Protein AF-0000000071795610 (afdb_homodimer)

Foldseek 3Di:
DDPVPDDQEDEDQADKWKKWWKWKAQQPVRDIDIHIWTYRVDPAHVVRVVVSDVVVDDRIDIDTQWIAMWHHDDLEIEGEETHPVNGHDPVVVVQVSVCVVSVPGHYYYDDPHD/DDPVPDQQEDEDQADKWKKFWKWKAQQPVRDIDIHIWTYRVDPAHVVRVVVSDVVVDDRIDIDTQWIAMWHHDDLEIETEETHPVNGHDPVVVVQVSVCVVRVPGHYYYDHPYD

Secondary structure (DSSP, 8-state):
--GGGS-SEEE-SSEEEEEEEEEEEETTT--EEEEEEE-TT-SSHHHHHHHHHHHH-TTEEEEEEEEEEEEEETTEEEEE--BTTTBB--HHHHHHHHHHH-TTSEEEE--S--/--GGGS-SEEE-SSEEEEEEEEEEEETTT--EEEEEEE-TT-SSHHHHHHHHHHHH-TTEEEEEEEEEEEEEETTEEEEE--BTTTBB--HHHHHHHHHHH-TTSEEEE--S--

Organism: Haemonchus contortus (NCBI:txid6289)

Structure (mmCIF, N/CA/C/O backbone):
data_AF-0000000071795610-model_v1
#
loop_
_entity.id
_entity.type
_entity.pdbx_description
1 polymer 'Sex-regulated protein janus-B'
#
loop_
_atom_site.group_PDB
_atom_site.id
_atom_site.type_symbol
_atom_site.label_atom_id
_atom_site.label_alt_id
_atom_site.label_comp_id
_atom_site.label_asym_id
_atom_site.label_entity_id
_atom_site.label_seq_id
_atom_site.pdbx_PDB_ins_code
_atom_site.Cartn_x
_atom_site.Cartn_y
_atom_site.Cartn_z
_atom_site.occupancy
_atom_site.B_iso_or_equiv
_atom_site.auth_seq_id
_atom_site.auth_comp_id
_atom_site.auth_asym_id
_atom_site.auth_atom_id
_atom_site.pdbx_PDB_model_num
ATOM 1 N N . MET A 1 1 ? -17.469 7.988 1.357 1 70.19 1 MET A N 1
ATOM 2 C CA . MET A 1 1 ? -16.969 8.219 2.711 1 70.19 1 MET A CA 1
ATOM 3 C C . MET A 1 1 ? -16.5 9.656 2.879 1 70.19 1 MET A C 1
ATOM 5 O O . MET A 1 1 ? -15.977 10.258 1.94 1 70.19 1 MET A O 1
ATOM 9 N N . PRO A 1 2 ? -16.859 10.305 4.148 1 85.56 2 PRO A N 1
ATOM 10 C CA . PRO A 1 2 ? -16.406 11.688 4.312 1 85.56 2 PRO A CA 1
ATOM 11 C C . PRO A 1 2 ? -14.875 11.789 4.375 1 85.56 2 PRO A C 1
ATOM 13 O O . PRO A 1 2 ? -14.195 10.797 4.621 1 85.56 2 PRO A O 1
ATOM 16 N N . LEU A 1 3 ? -14.367 12.898 3.984 1 93.44 3 LEU A N 1
ATOM 17 C CA . LEU A 1 3 ? -12.938 13.195 3.955 1 93.44 3 LEU A CA 1
ATOM 18 C C . LEU A 1 3 ? -12.289 12.852 5.289 1 93.44 3 LEU A C 1
ATOM 20 O O . LEU A 1 3 ? -11.117 12.469 5.332 1 93.44 3 LEU A O 1
ATOM 24 N N . ALA A 1 4 ? -13.062 13.008 6.316 1 90.38 4 ALA A N 1
ATOM 25 C CA . ALA A 1 4 ? -12.578 12.727 7.664 1 90.38 4 ALA A CA 1
ATOM 26 C C . ALA A 1 4 ? -12.203 11.258 7.82 1 90.38 4 ALA A C 1
ATOM 28 O O . ALA A 1 4 ? -11.414 10.898 8.695 1 90.38 4 ALA A O 1
ATOM 29 N N . ASP A 1 5 ? -12.727 10.367 6.926 1 92.19 5 ASP A N 1
ATOM 30 C CA . ASP A 1 5 ? -12.461 8.93 7.02 1 92.19 5 ASP A CA 1
ATOM 31 C C . ASP A 1 5 ? -11.109 8.586 6.398 1 92.19 5 ASP A C 1
ATOM 33 O O . ASP A 1 5 ? -10.586 7.492 6.621 1 92.19 5 ASP A O 1
ATOM 37 N N . VAL A 1 6 ? -10.539 9.484 5.582 1 97.06 6 VAL A N 1
ATOM 38 C CA . VAL A 1 6 ? -9.195 9.281 5.047 1 97.06 6 VAL A CA 1
ATOM 39 C C . VAL A 1 6 ? -8.156 9.641 6.109 1 97.06 6 VAL A C 1
ATOM 41 O O . VAL A 1 6 ? -8.094 10.781 6.566 1 97.06 6 VAL A O 1
ATOM 44 N N . LYS A 1 7 ? -7.352 8.695 6.527 1 97.81 7 LYS A N 1
ATOM 45 C CA . LYS A 1 7 ? -6.336 8.93 7.551 1 97.81 7 LYS A CA 1
ATOM 46 C C . LYS A 1 7 ? -5.367 10.031 7.121 1 97.81 7 LYS A C 1
ATOM 48 O O . LYS A 1 7 ? -4.957 10.078 5.961 1 97.81 7 LYS A O 1
ATOM 53 N N . ASP A 1 8 ? -5 10.828 8.078 1 98.75 8 ASP A N 1
ATOM 54 C CA . ASP A 1 8 ? -4.027 11.875 7.789 1 98.75 8 ASP A CA 1
ATOM 55 C C . ASP A 1 8 ? -2.641 11.289 7.543 1 98.75 8 ASP A C 1
ATOM 57 O O . ASP A 1 8 ? -1.886 11.789 6.707 1 98.75 8 ASP A O 1
ATOM 61 N N . VAL A 1 9 ? -2.299 10.266 8.305 1 98.81 9 VAL A N 1
ATOM 62 C CA . VAL A 1 9 ? -0.971 9.664 8.234 1 98.81 9 VAL A CA 1
ATOM 63 C C . VAL A 1 9 ? -1.096 8.164 8.016 1 98.81 9 VAL A C 1
ATOM 65 O O . VAL A 1 9 ? -1.908 7.496 8.664 1 98.81 9 VAL A O 1
ATOM 68 N N . ASP A 1 10 ? -0.376 7.645 7.09 1 98.5 10 ASP A N 1
ATOM 69 C CA . ASP A 1 10 ? -0.113 6.223 6.898 1 98.5 10 ASP A CA 1
ATOM 70 C C . ASP A 1 10 ? 1.315 5.988 6.414 1 98.5 10 ASP A C 1
ATOM 72 O O . ASP A 1 10 ? 1.615 6.18 5.23 1 98.5 10 ASP A O 1
ATOM 76 N N . ILE A 1 11 ? 2.205 5.613 7.332 1 98.62 11 ILE A N 1
ATOM 77 C CA . ILE A 1 11 ? 3.615 5.371 7.051 1 98.62 11 ILE A CA 1
ATOM 78 C C . ILE A 1 11 ? 4.07 4.094 7.75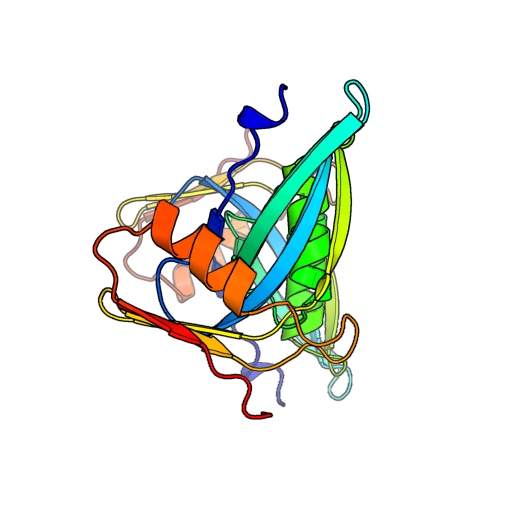 1 98.62 11 ILE A C 1
ATOM 80 O O . ILE A 1 11 ? 3.426 3.635 8.695 1 98.62 11 ILE A O 1
ATOM 84 N N . ASP A 1 12 ? 5.109 3.459 7.238 1 97 12 ASP A N 1
ATOM 85 C CA . ASP A 1 12 ? 5.66 2.277 7.895 1 97 12 ASP A CA 1
ATOM 86 C C . ASP A 1 12 ? 6.164 2.613 9.297 1 97 12 ASP A C 1
ATOM 88 O O . ASP A 1 12 ? 6.719 3.691 9.516 1 97 12 ASP A O 1
ATOM 92 N N . PRO A 1 13 ? 6.023 1.613 10.203 1 95.94 13 PRO A N 1
ATOM 93 C CA . PRO A 1 13 ? 6.273 1.908 11.617 1 95.94 13 PRO A CA 1
ATOM 94 C C . PRO A 1 13 ? 7.758 2.031 11.938 1 95.94 13 PRO A C 1
ATOM 96 O O . PRO A 1 13 ? 8.125 2.477 13.031 1 95.94 13 PRO A O 1
ATOM 99 N N . SER A 1 14 ? 8.703 1.69 11.039 1 97 14 SER A N 1
ATOM 100 C CA . SER A 1 14 ? 10.148 1.808 11.25 1 97 14 SER A CA 1
ATOM 101 C C . SER A 1 14 ? 10.898 1.772 9.922 1 97 14 SER A C 1
ATOM 103 O O . SER A 1 14 ? 10.328 1.415 8.891 1 97 14 SER A O 1
ATOM 105 N N . GLY A 1 15 ? 12.242 2.207 10.031 1 97.44 15 GLY A N 1
ATOM 106 C CA . GLY A 1 15 ? 13.094 2.17 8.859 1 97.44 15 GLY A CA 1
ATOM 107 C C . GLY A 1 15 ? 13.203 3.508 8.148 1 97.44 15 GLY A C 1
ATOM 108 O O . GLY A 1 15 ? 12.617 4.5 8.602 1 97.44 15 GLY A O 1
ATOM 109 N N . THR A 1 16 ? 14.102 3.598 7.141 1 98.19 16 THR A N 1
ATOM 110 C CA . THR A 1 16 ? 14.25 4.75 6.262 1 98.19 16 THR A CA 1
ATOM 111 C C . THR A 1 16 ? 13.602 4.488 4.906 1 98.19 16 THR A C 1
ATOM 113 O O . THR A 1 16 ? 13.914 3.494 4.246 1 98.19 16 THR A O 1
ATOM 116 N N . PHE A 1 17 ? 12.648 5.312 4.543 1 98.38 17 PHE A N 1
ATOM 117 C CA . PHE A 1 17 ? 11.891 5.074 3.322 1 98.38 17 PHE A CA 1
ATOM 118 C C . PHE A 1 17 ? 11.453 6.391 2.693 1 98.38 17 PHE A C 1
ATOM 120 O O . PHE A 1 17 ? 11.539 7.445 3.322 1 98.38 17 PHE A O 1
ATOM 127 N N . LYS A 1 18 ? 11.039 6.332 1.371 1 98.5 18 LYS A N 1
ATOM 128 C CA . LYS A 1 18 ? 10.484 7.492 0.675 1 98.5 18 LYS A CA 1
ATOM 129 C C . LYS A 1 18 ? 9.078 7.812 1.176 1 98.5 18 LYS A C 1
ATOM 131 O O . LYS A 1 18 ? 8.32 6.91 1.54 1 98.5 18 LYS A O 1
ATOM 136 N N . TYR A 1 19 ? 8.805 9.047 1.284 1 98.88 19 TYR A N 1
ATOM 137 C CA . TYR A 1 19 ? 7.457 9.516 1.593 1 98.88 19 TYR A CA 1
ATOM 138 C C . TYR A 1 19 ? 7.012 10.594 0.615 1 98.88 19 TYR A C 1
ATOM 140 O O . TYR A 1 19 ? 7.844 11.211 -0.059 1 98.88 19 TYR A O 1
ATOM 148 N N . ILE A 1 20 ? 5.645 10.836 0.551 1 98.94 20 ILE A N 1
ATOM 149 C CA . ILE A 1 20 ? 5.102 11.969 -0.191 1 98.94 20 ILE A CA 1
ATOM 150 C C . ILE A 1 20 ? 4.066 12.695 0.663 1 98.94 20 ILE A C 1
ATOM 152 O O . ILE A 1 20 ? 3.438 12.094 1.536 1 98.94 20 ILE A O 1
ATOM 156 N N . LEU A 1 21 ? 4.004 14 0.471 1 98.94 21 LEU A N 1
ATOM 157 C CA . LEU A 1 21 ? 2.9 14.836 0.916 1 98.94 21 LEU A CA 1
ATOM 158 C C . LEU A 1 21 ? 1.854 14.992 -0.183 1 98.94 21 LEU A C 1
ATOM 160 O O . LEU A 1 21 ? 2.191 15.297 -1.329 1 98.94 21 LEU A O 1
ATOM 164 N N . ILE A 1 22 ? 0.566 14.742 0.194 1 98.94 22 ILE A N 1
ATOM 165 C CA . ILE A 1 22 ? -0.499 14.703 -0.802 1 98.94 22 ILE A CA 1
ATOM 166 C C . ILE A 1 22 ? -1.634 15.633 -0.383 1 98.94 22 ILE A C 1
ATOM 168 O O . ILE A 1 22 ? -2.053 15.625 0.777 1 98.94 22 ILE A O 1
ATOM 172 N N . GLU A 1 23 ? -2.014 16.484 -1.257 1 98.88 23 GLU A N 1
ATOM 173 C CA . GLU A 1 23 ? -3.295 17.172 -1.093 1 98.88 23 GLU A CA 1
ATOM 174 C C . GLU A 1 23 ? -4.453 16.281 -1.547 1 98.88 23 GLU A C 1
ATOM 176 O O . GLU A 1 23 ? -4.535 15.914 -2.719 1 98.88 23 GLU A O 1
ATOM 181 N N . CYS A 1 24 ? -5.316 15.883 -0.617 1 98.75 24 CYS A N 1
ATOM 182 C CA . CYS A 1 24 ? -6.484 15.047 -0.849 1 98.75 24 CYS A CA 1
ATOM 183 C C . CYS A 1 24 ? -7.766 15.875 -0.84 1 98.75 24 CYS A C 1
ATOM 185 O O . CYS A 1 24 ? -8.07 16.531 0.152 1 98.75 24 CYS A O 1
ATOM 187 N N . THR A 1 25 ? -8.508 15.82 -1.949 1 98.5 25 THR A N 1
ATOM 188 C CA . THR A 1 25 ? -9.727 16.609 -2.102 1 98.5 25 THR A CA 1
ATOM 189 C C . THR A 1 25 ? -10.938 15.695 -2.264 1 98.5 25 THR A C 1
ATOM 191 O O . THR A 1 25 ? -10.953 14.82 -3.131 1 98.5 25 THR A O 1
ATOM 194 N N . ASP A 1 26 ? -11.953 15.891 -1.357 1 97.75 26 ASP A N 1
ATOM 195 C CA . ASP A 1 26 ? -13.242 15.234 -1.558 1 97.75 26 ASP A CA 1
ATOM 196 C C . ASP A 1 26 ? -13.969 15.812 -2.771 1 97.75 26 ASP A C 1
ATOM 198 O O . ASP A 1 26 ? -14.281 17 -2.803 1 97.75 26 ASP A O 1
ATOM 202 N N . LYS A 1 27 ? -14.242 14.922 -3.746 1 96.5 27 LYS A N 1
ATOM 203 C CA . LYS A 1 27 ? -14.789 15.406 -5.008 1 96.5 27 LYS A CA 1
ATOM 204 C C . LYS A 1 27 ? -16.203 15.953 -4.82 1 96.5 27 LYS A C 1
ATOM 206 O O . LYS A 1 27 ? -16.625 16.844 -5.559 1 96.5 27 LYS A O 1
ATOM 211 N N . SER A 1 28 ? -16.891 15.438 -3.854 1 95.56 28 SER A N 1
ATOM 212 C CA . SER A 1 28 ? -18.281 15.852 -3.621 1 95.56 28 SER A CA 1
ATOM 213 C C . SER A 1 28 ? -18.328 17.156 -2.848 1 95.56 28 SER A C 1
ATOM 215 O O . SER A 1 28 ? -18.922 18.141 -3.318 1 95.56 28 SER A O 1
ATOM 217 N N . SER A 1 29 ? -17.734 17.344 -1.806 1 96.5 29 SER A N 1
ATOM 218 C CA . SER A 1 29 ? -17.812 18.516 -0.931 1 96.5 29 SER A CA 1
ATOM 219 C C . SER A 1 29 ? -16.75 19.547 -1.284 1 96.5 29 SER A C 1
ATOM 221 O O . SER A 1 29 ? -16.844 20.703 -0.86 1 96.5 29 SER A O 1
ATOM 223 N N . LYS A 1 30 ? -15.766 19.172 -1.957 1 96.88 30 LYS A N 1
ATOM 224 C CA . LYS A 1 30 ? -14.648 20.016 -2.361 1 96.88 30 LYS A CA 1
ATOM 225 C C . LYS A 1 30 ? -13.75 20.344 -1.172 1 96.88 30 LYS A C 1
ATOM 227 O O . LYS A 1 30 ? -12.773 21.078 -1.311 1 96.88 30 LYS A O 1
ATOM 232 N N . GLU A 1 31 ? -14.055 19.766 -0.049 1 97.31 31 GLU A N 1
ATOM 233 C CA . GLU A 1 31 ? -13.148 19.891 1.085 1 97.31 31 GLU A CA 1
ATOM 234 C C . GLU A 1 31 ? -11.812 19.203 0.81 1 97.31 31 GLU A C 1
ATOM 236 O O . GLU A 1 31 ? -11.773 18.188 0.114 1 97.31 31 GLU A O 1
ATOM 241 N N . LYS A 1 32 ? -10.75 19.844 1.345 1 98 32 LYS A N 1
ATOM 242 C CA . LYS A 1 32 ? -9.43 19.281 1.104 1 98 32 LYS A CA 1
ATOM 243 C C . LYS A 1 32 ? -8.625 19.188 2.396 1 98 32 LYS A C 1
ATOM 245 O O . LYS A 1 32 ? -8.875 19.938 3.342 1 98 32 LYS A O 1
ATOM 250 N N . LYS A 1 33 ? -7.707 18.266 2.453 1 98.44 33 LYS A N 1
ATOM 251 C CA . LYS A 1 33 ? -6.691 18.172 3.5 1 98.44 33 LYS A CA 1
ATOM 252 C C . LYS A 1 33 ? -5.414 17.516 2.973 1 98.44 33 LYS A C 1
ATOM 254 O O . LYS A 1 33 ? -5.414 16.922 1.892 1 98.44 33 LYS A O 1
ATOM 259 N N . HIS A 1 34 ? -4.301 17.812 3.727 1 98.81 34 HIS A N 1
ATOM 260 C CA . HIS A 1 34 ? -3.045 17.141 3.398 1 98.81 34 HIS A CA 1
ATOM 261 C C . HIS A 1 34 ? -2.896 15.836 4.172 1 98.81 34 HIS A C 1
ATOM 263 O O . HIS A 1 34 ? -3.242 15.766 5.352 1 98.81 34 HIS A O 1
ATOM 269 N N . ILE A 1 35 ? -2.381 14.828 3.436 1 98.88 35 ILE A N 1
ATOM 270 C CA . ILE A 1 35 ? -2.111 13.539 4.059 1 98.88 35 ILE A CA 1
ATOM 271 C C . ILE A 1 35 ? -0.676 13.109 3.762 1 98.88 35 ILE A C 1
ATOM 273 O O . ILE A 1 35 ? -0.082 13.547 2.773 1 98.88 35 ILE A O 1
ATOM 277 N N . VAL A 1 36 ? -0.076 12.297 4.66 1 98.94 36 VAL A N 1
ATOM 278 C CA . VAL A 1 36 ? 1.302 11.828 4.562 1 98.94 36 VAL A CA 1
ATOM 279 C C . VAL A 1 36 ? 1.317 10.312 4.34 1 98.94 36 VAL A C 1
ATOM 281 O O . VAL A 1 36 ? 0.68 9.562 5.082 1 98.94 36 VAL A O 1
ATOM 284 N N . ARG A 1 37 ? 1.979 9.883 3.236 1 98.94 37 ARG A N 1
ATOM 285 C CA . ARG A 1 37 ? 2.137 8.469 2.896 1 98.94 37 ARG A CA 1
ATOM 286 C C . ARG A 1 37 ? 3.605 8.125 2.67 1 98.94 37 ARG A C 1
ATOM 288 O O . ARG A 1 37 ? 4.34 8.891 2.045 1 98.94 37 ARG A O 1
ATOM 295 N N . GLY A 1 38 ? 4.098 7.035 3.178 1 98.75 38 GLY A N 1
ATOM 296 C CA . GLY A 1 38 ? 5.465 6.57 3.021 1 98.75 38 GLY A CA 1
ATOM 297 C C . GLY A 1 38 ? 5.645 5.105 3.367 1 98.75 38 GLY A C 1
ATOM 298 O O . GLY A 1 38 ? 5.336 4.684 4.484 1 98.75 38 GLY A O 1
ATOM 299 N N . TYR A 1 39 ? 6.176 4.406 2.488 1 97.62 39 TYR A N 1
ATOM 300 C CA . TYR A 1 39 ? 6.258 2.955 2.602 1 97.62 39 TYR A CA 1
ATOM 301 C C . TYR A 1 39 ? 7.629 2.449 2.176 1 97.62 39 TYR A C 1
ATOM 303 O O . TYR A 1 39 ? 8.117 2.787 1.094 1 97.62 39 TYR A O 1
ATOM 311 N N . TYR A 1 40 ? 8.172 1.479 2.953 1 96.19 40 TYR A N 1
ATOM 312 C CA . TYR A 1 40 ? 9.508 0.922 2.742 1 96.19 40 TYR A CA 1
ATOM 313 C C . TYR A 1 40 ? 9.578 0.18 1.414 1 96.19 40 TYR A C 1
ATOM 315 O O . TYR A 1 40 ? 10.594 0.247 0.714 1 96.19 40 TYR A O 1
ATOM 323 N N . LYS A 1 41 ? 8.492 -0.365 1.008 1 95.31 41 LYS A N 1
ATOM 324 C CA . LYS A 1 41 ? 8.5 -1.234 -0.164 1 95.31 41 LYS A CA 1
ATOM 325 C C . LYS A 1 41 ? 8.461 -0.42 -1.454 1 95.31 41 LYS A C 1
ATOM 327 O O . LYS A 1 41 ? 8.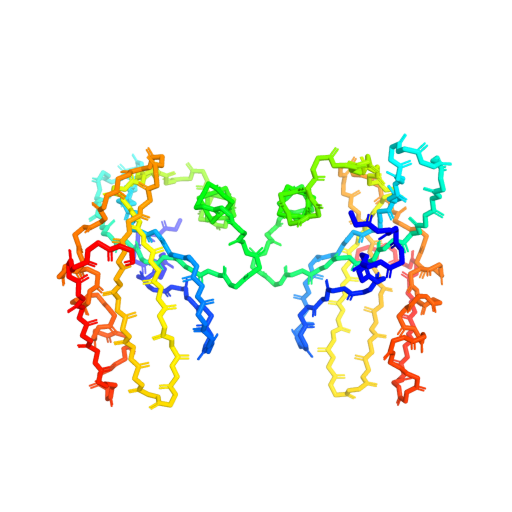695 -0.954 -2.539 1 95.31 41 LYS A O 1
ATOM 332 N N . CYS A 1 42 ? 8.211 0.755 -1.388 1 97.12 42 CYS A N 1
ATOM 333 C CA . CYS A 1 42 ? 8.117 1.614 -2.562 1 97.12 42 CYS A CA 1
ATOM 334 C C . CYS A 1 42 ? 9.438 2.326 -2.824 1 97.12 42 CYS A C 1
ATOM 336 O O . CYS A 1 42 ? 9.805 3.256 -2.102 1 97.12 42 CYS A O 1
ATOM 338 N N . ASN A 1 43 ? 10.133 1.984 -3.949 1 94.81 43 ASN A N 1
ATOM 339 C CA . ASN A 1 43 ? 11.453 2.512 -4.27 1 94.81 43 ASN A CA 1
ATOM 340 C C . ASN A 1 43 ? 11.367 3.873 -4.953 1 94.81 43 ASN A C 1
ATOM 342 O O . ASN A 1 43 ? 12.367 4.578 -5.074 1 94.81 43 ASN A O 1
ATOM 346 N N . PHE A 1 44 ? 10.172 4.18 -5.469 1 96.88 44 PHE A N 1
ATOM 347 C CA . PHE A 1 44 ? 9.945 5.488 -6.062 1 96.88 44 PHE A CA 1
ATOM 348 C C . PHE A 1 44 ? 8.75 6.18 -5.41 1 96.88 44 PHE A C 1
ATOM 350 O O . PHE A 1 44 ? 7.801 5.52 -4.988 1 96.88 44 PHE A O 1
ATOM 357 N N . HIS A 1 45 ? 8.852 7.445 -5.418 1 98.38 45 HIS A N 1
ATOM 358 C CA . HIS A 1 45 ? 7.746 8.234 -4.883 1 98.38 45 HIS A CA 1
ATOM 359 C C . HIS A 1 45 ? 6.461 7.988 -5.668 1 98.38 45 HIS A C 1
ATOM 361 O O . HIS A 1 45 ? 5.367 8.008 -5.098 1 98.38 45 HIS A O 1
ATOM 367 N N . SER A 1 46 ? 6.582 7.734 -6.934 1 97.75 46 SER A N 1
ATOM 368 C CA . SER A 1 46 ? 5.41 7.496 -7.77 1 97.75 46 SER A CA 1
ATOM 369 C C . SER A 1 46 ? 4.707 6.203 -7.371 1 97.75 46 SER A C 1
ATOM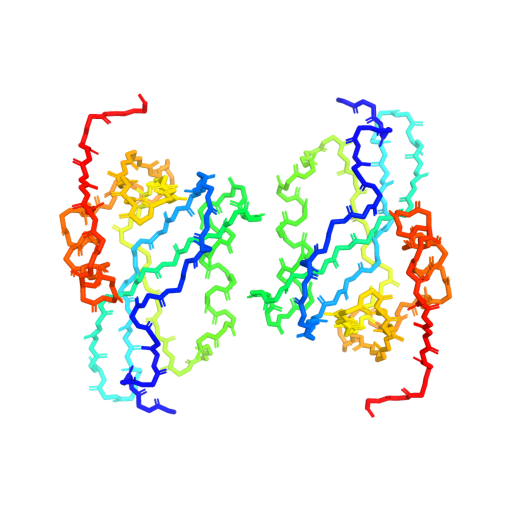 371 O O . SER A 1 46 ? 3.492 6.074 -7.543 1 97.75 46 SER A O 1
ATOM 373 N N . ASP A 1 47 ? 5.418 5.219 -6.887 1 97.75 47 ASP A N 1
ATOM 374 C CA . ASP A 1 47 ? 4.789 4 -6.391 1 97.75 47 ASP A CA 1
ATOM 375 C C . ASP A 1 47 ? 3.883 4.297 -5.199 1 97.75 47 ASP A C 1
ATOM 377 O O . ASP A 1 47 ? 2.779 3.754 -5.098 1 97.75 47 ASP A O 1
ATOM 381 N N . ILE A 1 48 ? 4.32 5.059 -4.273 1 98.62 48 ILE A N 1
ATOM 382 C CA . ILE A 1 48 ? 3.529 5.453 -3.111 1 98.62 48 ILE A CA 1
ATOM 383 C C . ILE A 1 48 ? 2.236 6.121 -3.57 1 98.62 48 ILE A C 1
ATOM 385 O O . ILE A 1 48 ? 1.16 5.836 -3.039 1 98.62 48 ILE A O 1
ATOM 389 N N . PHE A 1 49 ? 2.365 7.078 -4.586 1 98.69 49 PHE A N 1
ATOM 390 C CA . PHE A 1 49 ? 1.199 7.777 -5.113 1 98.69 49 PHE A CA 1
ATOM 391 C C . PHE A 1 49 ? 0.176 6.789 -5.66 1 98.69 49 PHE A C 1
ATOM 393 O O . PHE A 1 49 ? -1.009 6.867 -5.324 1 98.69 49 PHE A O 1
ATOM 400 N N . ASP A 1 50 ? 0.667 5.828 -6.461 1 97.69 50 ASP A N 1
ATOM 401 C CA . ASP A 1 50 ? -0.223 4.852 -7.082 1 97.69 50 ASP A CA 1
ATOM 402 C C . ASP A 1 50 ? -0.918 3.99 -6.031 1 97.69 50 ASP A C 1
ATOM 404 O O . ASP A 1 50 ? -2.127 3.758 -6.113 1 97.69 50 ASP A O 1
ATOM 408 N N . VAL A 1 51 ? -0.227 3.527 -5.078 1 98.12 51 VAL A N 1
ATOM 409 C CA . VAL A 1 51 ? -0.773 2.719 -3.994 1 98.12 51 VAL A CA 1
ATOM 410 C C . VAL A 1 51 ? -1.805 3.531 -3.215 1 98.12 51 VAL A C 1
ATOM 412 O O . VAL A 1 51 ? -2.881 3.027 -2.885 1 98.12 51 VAL A O 1
ATOM 415 N N . THR A 1 52 ? -1.52 4.77 -2.91 1 98.44 52 THR A N 1
ATOM 416 C CA . THR A 1 52 ? -2.426 5.641 -2.17 1 98.44 52 THR A CA 1
ATOM 417 C C . THR A 1 52 ? -3.713 5.875 -2.955 1 98.44 52 THR A C 1
ATOM 419 O O . THR A 1 52 ? -4.809 5.828 -2.393 1 98.44 52 THR A O 1
ATOM 422 N N . GLU A 1 53 ? -3.529 6.23 -4.238 1 97.56 53 GLU A N 1
ATOM 423 C CA . GLU A 1 53 ? -4.695 6.469 -5.086 1 97.56 53 GLU A CA 1
ATOM 424 C C . GLU A 1 53 ? -5.633 5.266 -5.09 1 97.56 53 GLU A C 1
ATOM 426 O O . GLU A 1 53 ? -6.852 5.418 -4.977 1 97.56 53 GLU A O 1
ATOM 431 N N . SER A 1 54 ? -5.074 4.09 -5.223 1 96.19 54 SER A N 1
ATOM 432 C CA . SER A 1 54 ? -5.863 2.865 -5.207 1 96.19 54 SER A CA 1
ATOM 433 C C . SER A 1 54 ? -6.551 2.662 -3.861 1 96.19 54 SER A C 1
ATOM 435 O O . SER A 1 54 ? -7.68 2.172 -3.801 1 96.19 54 SER A O 1
ATOM 437 N N . ALA A 1 55 ? -5.961 3.018 -2.75 1 95.56 55 ALA A N 1
ATOM 438 C CA . ALA A 1 55 ? -6.461 2.795 -1.395 1 95.56 55 ALA A CA 1
ATOM 439 C C . ALA A 1 55 ? -7.598 3.76 -1.062 1 95.56 55 ALA A C 1
ATOM 441 O O . ALA A 1 55 ? -8.594 3.367 -0.448 1 95.56 55 ALA A O 1
ATOM 442 N N . VAL A 1 56 ? -7.453 5.035 -1.425 1 95.88 56 VAL A N 1
ATOM 443 C CA . VAL A 1 56 ? -8.406 6.062 -1.033 1 95.88 56 VAL A CA 1
ATOM 444 C C . VAL A 1 56 ? -9.656 5.977 -1.914 1 95.88 56 VAL A C 1
ATOM 446 O O . VAL A 1 56 ? -10.758 6.316 -1.478 1 95.88 56 VAL A O 1
ATOM 449 N N . GLY A 1 57 ? -9.469 5.547 -3.143 1 94.06 57 GLY A N 1
ATOM 450 C CA . GLY A 1 57 ? -10.602 5.348 -4.027 1 94.06 57 GLY A CA 1
ATOM 451 C C . GLY A 1 57 ? -10.922 6.566 -4.875 1 94.06 57 GLY A C 1
ATOM 452 O O . GLY A 1 57 ? -10.297 7.617 -4.719 1 94.06 57 GLY A O 1
ATOM 453 N N . PRO A 1 58 ? -11.922 6.406 -5.699 1 94.88 58 PRO A N 1
ATOM 454 C CA . PRO A 1 58 ? -12.164 7.371 -6.773 1 94.88 58 PRO A CA 1
ATOM 455 C C . PRO A 1 58 ? -12.922 8.609 -6.301 1 94.88 58 PRO A C 1
ATOM 457 O O . PRO A 1 58 ? -13.023 9.594 -7.039 1 94.88 58 PRO A O 1
ATOM 460 N N . SER A 1 59 ? -13.477 8.578 -5.133 1 96.94 59 SER A N 1
ATOM 461 C CA . SER A 1 59 ? -14.258 9.703 -4.637 1 96.94 59 SER A CA 1
ATOM 462 C C . SER A 1 59 ? -13.367 10.883 -4.277 1 96.94 59 SER A C 1
ATOM 464 O O . SER A 1 59 ? -13.852 11.992 -4.027 1 96.94 59 SER A O 1
ATOM 466 N N . TYR A 1 60 ? -12.047 10.641 -4.34 1 98 60 TYR A N 1
ATOM 467 C CA . TYR A 1 60 ? -11.094 11.664 -3.934 1 98 60 TYR A CA 1
ATOM 468 C C . TYR A 1 60 ? -10.109 11.969 -5.055 1 98 60 TYR A C 1
ATOM 470 O O . TYR A 1 60 ? -9.711 11.07 -5.797 1 98 60 TYR A O 1
ATOM 478 N N . LYS A 1 61 ? -9.867 13.234 -5.184 1 98 61 LYS A N 1
ATOM 479 C CA . LYS A 1 61 ? -8.797 13.688 -6.066 1 98 61 LYS A CA 1
ATOM 480 C C . LYS A 1 61 ? -7.5 13.898 -5.285 1 98 61 LYS A C 1
ATOM 482 O O . LYS A 1 61 ? -7.488 14.609 -4.277 1 98 61 LYS A O 1
ATOM 487 N N . LEU A 1 62 ? -6.426 13.266 -5.727 1 98.69 62 LEU A N 1
ATOM 488 C CA . LEU A 1 62 ? -5.133 13.367 -5.062 1 98.69 62 LEU A CA 1
ATOM 489 C C . LEU A 1 62 ? -4.148 14.172 -5.906 1 98.69 62 LEU A C 1
ATOM 491 O O . LEU A 1 62 ? -4.082 14 -7.125 1 98.69 62 LEU A O 1
ATOM 495 N N . ASN A 1 63 ? -3.461 15.102 -5.273 1 98.81 63 ASN A N 1
ATOM 496 C CA . ASN A 1 63 ? -2.359 15.859 -5.848 1 98.81 63 ASN A CA 1
ATOM 497 C C . ASN A 1 63 ? -1.104 15.773 -4.988 1 98.81 63 ASN A C 1
ATOM 499 O O . ASN A 1 63 ? -1.097 16.219 -3.842 1 98.81 63 ASN A O 1
ATOM 503 N N . CYS A 1 64 ? -0.052 15.078 -5.531 1 98.88 64 CYS A N 1
ATOM 504 C CA . CYS A 1 64 ? 1.206 15.016 -4.797 1 98.88 64 CYS A CA 1
ATOM 505 C C . CYS A 1 64 ? 1.913 16.359 -4.812 1 98.88 64 CYS A C 1
ATOM 507 O O . CYS A 1 64 ? 2.26 16.875 -5.879 1 98.88 64 CYS A O 1
ATOM 509 N N . VAL A 1 65 ? 2.184 16.938 -3.639 1 98.88 65 VAL A N 1
ATOM 510 C CA . VAL A 1 65 ? 2.742 18.281 -3.559 1 98.88 65 VAL A CA 1
ATOM 511 C C . VAL A 1 65 ? 4.207 18.203 -3.129 1 98.88 65 VAL A C 1
ATOM 513 O O . VAL A 1 65 ? 4.777 19.203 -2.68 1 98.88 65 VAL A O 1
ATOM 516 N N . GLY A 1 66 ? 4.887 17.078 -3.264 1 98.69 66 GLY A N 1
ATOM 517 C CA . GLY A 1 66 ? 6.301 16.891 -2.975 1 98.69 66 GLY A CA 1
ATOM 518 C C . GLY A 1 66 ? 6.586 15.641 -2.172 1 98.69 66 GLY A C 1
ATOM 519 O O . GLY A 1 66 ? 5.664 14.969 -1.706 1 98.69 66 GLY A O 1
ATOM 520 N N . GLY A 1 67 ? 7.871 15.414 -2.062 1 98.5 67 GLY A N 1
ATOM 521 C CA . GLY A 1 67 ? 8.281 14.242 -1.312 1 98.5 67 GLY A CA 1
ATOM 522 C C . GLY A 1 67 ? 9.688 14.344 -0.753 1 98.5 67 GLY A C 1
ATOM 523 O O . GLY A 1 67 ? 10.305 15.406 -0.823 1 98.5 67 GLY A O 1
ATOM 524 N N . GLY A 1 68 ? 10.125 13.391 -0.15 1 98.38 68 GLY A N 1
ATOM 525 C CA . GLY A 1 68 ? 11.422 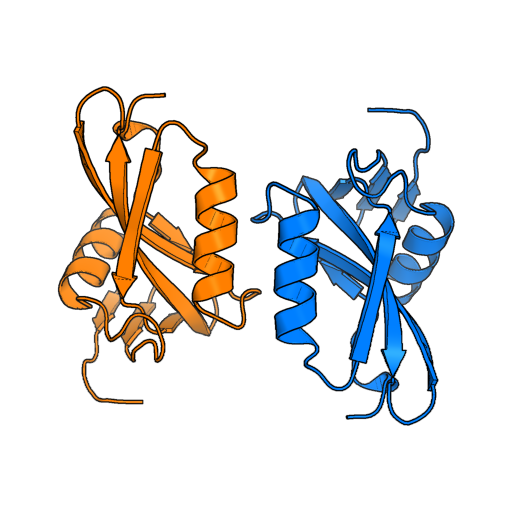13.188 0.476 1 98.38 68 GLY A CA 1
ATOM 526 C C . GLY A 1 68 ? 11.578 11.812 1.094 1 98.38 68 GLY A C 1
ATOM 527 O O . GLY A 1 68 ? 11.164 10.812 0.503 1 98.38 68 GLY A O 1
ATOM 528 N N . ARG A 1 69 ? 12.234 11.82 2.152 1 98.56 69 ARG A N 1
ATOM 529 C CA . ARG A 1 69 ? 12.469 10.594 2.914 1 98.56 69 ARG A CA 1
ATOM 530 C C . ARG A 1 69 ? 12.078 10.773 4.375 1 98.56 69 ARG A C 1
ATOM 532 O O . ARG A 1 69 ? 12.016 11.898 4.875 1 98.56 69 ARG A O 1
ATOM 539 N N . ILE A 1 70 ? 11.719 9.664 4.961 1 98.62 70 ILE A N 1
ATOM 540 C CA . ILE A 1 70 ? 11.469 9.586 6.398 1 98.62 70 ILE A CA 1
ATOM 541 C C . ILE A 1 70 ? 12.375 8.531 7.027 1 98.62 70 ILE A C 1
ATOM 543 O O . ILE A 1 70 ? 1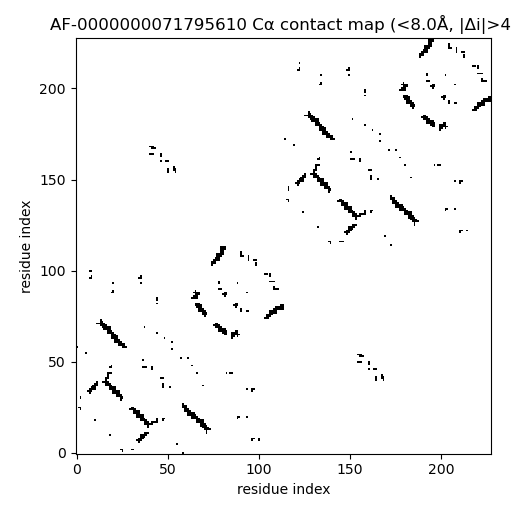2.5 7.422 6.504 1 98.62 70 ILE A O 1
ATOM 547 N N . LYS A 1 71 ? 13.156 8.961 7.98 1 98.44 71 LYS A N 1
ATOM 548 C CA . LYS A 1 71 ? 13.797 8.031 8.906 1 98.44 71 LYS A CA 1
ATOM 549 C C . LYS A 1 71 ? 12.969 7.875 10.18 1 98.44 71 LYS A C 1
ATOM 551 O O . LYS A 1 71 ? 12.766 8.844 10.922 1 98.44 71 LYS A O 1
ATOM 556 N N . HIS A 1 72 ? 12.375 6.691 10.422 1 98.62 72 HIS A N 1
ATOM 557 C CA . HIS A 1 72 ? 11.484 6.371 11.531 1 98.62 72 HIS A CA 1
ATOM 558 C C . HIS A 1 72 ? 12.086 5.305 12.438 1 98.62 72 HIS A C 1
ATOM 560 O O . HIS A 1 72 ? 12.094 4.121 12.086 1 98.62 72 HIS A O 1
ATOM 566 N N . GLU A 1 73 ? 12.68 5.723 13.531 1 97.62 73 GLU A N 1
ATOM 567 C CA . GLU A 1 73 ? 13.328 4.809 14.469 1 97.62 73 GLU A CA 1
ATOM 568 C C . GLU A 1 73 ? 13.125 5.258 15.914 1 97.62 73 GLU A C 1
ATOM 570 O O . GLU A 1 73 ? 13.367 6.418 16.25 1 97.62 73 GLU A O 1
ATOM 575 N N . ASP A 1 74 ? 12.68 4.289 16.828 1 95.81 74 ASP A N 1
ATOM 576 C CA . ASP A 1 74 ? 12.68 4.508 18.266 1 95.81 74 ASP A CA 1
ATOM 577 C C . ASP A 1 74 ? 11.969 5.816 18.625 1 95.81 74 ASP A C 1
ATOM 579 O O . ASP A 1 74 ? 12.531 6.66 19.328 1 95.81 74 ASP A O 1
ATOM 583 N N . LYS A 1 75 ? 10.766 6.039 18.281 1 97.44 75 LYS A N 1
ATOM 584 C CA . LYS A 1 75 ? 9.914 7.195 18.562 1 97.44 75 LYS A CA 1
ATOM 585 C C . LYS A 1 75 ? 10.586 8.492 18.094 1 97.44 75 LYS A C 1
ATOM 587 O O . LYS A 1 75 ? 10.383 9.547 18.703 1 97.44 75 LYS A O 1
ATOM 592 N N . LYS A 1 76 ? 11.453 8.383 17.172 1 98.69 76 LYS A N 1
ATOM 593 C CA . LYS A 1 76 ? 12.062 9.516 16.484 1 98.69 76 LYS A CA 1
ATOM 594 C C . LYS A 1 76 ? 11.789 9.461 14.977 1 98.69 76 LYS A C 1
ATOM 596 O O . LYS A 1 76 ? 11.922 8.406 14.352 1 98.69 76 LYS A O 1
ATOM 601 N N . ILE A 1 77 ? 11.375 10.586 14.484 1 98.75 77 ILE A N 1
ATOM 602 C CA . ILE A 1 77 ? 11.141 10.703 13.047 1 98.75 77 ILE A CA 1
ATOM 603 C C . ILE A 1 77 ? 11.898 11.906 12.492 1 98.75 77 ILE A C 1
ATOM 605 O O . ILE A 1 77 ? 11.805 13.008 13.039 1 98.75 77 ILE A O 1
ATOM 609 N N . LEU A 1 78 ? 12.781 11.648 11.508 1 98.75 78 LEU A N 1
ATOM 610 C CA . LEU A 1 78 ? 13.453 12.695 10.734 1 98.75 78 LEU A CA 1
ATOM 611 C C . LEU A 1 78 ? 12.914 12.742 9.312 1 98.75 78 LEU A C 1
ATOM 613 O O . LEU A 1 78 ? 12.891 11.719 8.617 1 98.75 78 LEU A O 1
ATOM 617 N N . VAL A 1 79 ? 12.398 13.891 8.945 1 98.75 79 VAL A N 1
ATOM 618 C CA . VAL A 1 79 ? 11.891 14.141 7.602 1 98.75 79 VAL A CA 1
ATOM 619 C C . VAL A 1 79 ? 12.898 14.977 6.812 1 98.75 79 VAL A C 1
ATOM 621 O O . VAL A 1 79 ? 13.344 16.031 7.285 1 98.75 79 VAL A O 1
ATOM 624 N N . TYR A 1 80 ? 13.305 14.461 5.621 1 98.62 80 TYR A N 1
ATOM 625 C CA . TYR A 1 80 ? 14.359 15.172 4.902 1 98.62 80 TYR A CA 1
ATOM 626 C C . TYR A 1 80 ? 14.359 14.797 3.424 1 98.62 80 TYR A C 1
ATOM 628 O O . TYR A 1 80 ? 13.531 13.992 2.98 1 98.62 80 TYR A O 1
ATOM 636 N N . GLY A 1 81 ? 15.125 15.508 2.707 1 97.81 81 GLY A N 1
ATOM 637 C CA . GLY A 1 81 ? 15.32 15.164 1.306 1 97.81 81 GLY A CA 1
ATOM 638 C C . GLY A 1 81 ? 14.258 15.766 0.399 1 97.81 81 GLY A C 1
ATOM 639 O O . GLY A 1 81 ? 13.633 16.766 0.748 1 97.81 81 GLY A O 1
ATOM 640 N N . TYR A 1 82 ? 14.258 15.242 -0.844 1 97.25 82 TYR A N 1
ATOM 641 C CA . TYR A 1 82 ? 13.32 15.711 -1.858 1 97.25 82 TYR A CA 1
ATOM 642 C C . TYR A 1 82 ? 13.055 14.625 -2.9 1 97.25 82 TYR A C 1
ATOM 644 O O . TYR A 1 82 ? 13.781 13.633 -2.963 1 97.25 82 TYR A O 1
ATOM 652 N N . SER A 1 83 ? 11.992 14.781 -3.59 1 97.5 83 SER A N 1
ATOM 653 C CA . SER A 1 83 ? 11.688 13.945 -4.75 1 97.5 83 SER A CA 1
ATOM 654 C C . SER A 1 83 ? 12.195 14.586 -6.035 1 97.5 83 SER A C 1
ATOM 656 O O . SER A 1 83 ? 11.961 15.773 -6.285 1 97.5 83 SER A O 1
ATOM 658 N N . GLN A 1 84 ? 12.797 13.742 -6.812 1 95.5 84 GLN A N 1
ATOM 659 C CA . GLN A 1 84 ? 13.227 14.25 -8.117 1 95.5 84 GLN A CA 1
ATOM 660 C C . GLN A 1 84 ? 12.023 14.625 -8.984 1 95.5 84 GLN A C 1
ATOM 662 O O . GLN A 1 84 ? 12.031 15.664 -9.641 1 95.5 84 GLN A O 1
ATOM 667 N N . GLY A 1 85 ? 11.039 13.836 -8.992 1 96.56 85 GLY A N 1
ATOM 668 C CA . GLY A 1 85 ? 9.883 14.031 -9.852 1 96.56 85 GLY A CA 1
ATOM 669 C C . GLY A 1 85 ? 8.891 15.031 -9.305 1 96.56 85 GLY A C 1
ATOM 670 O O . GLY A 1 85 ? 8.375 15.875 -10.039 1 96.56 85 GLY A O 1
ATOM 671 N N . TYR A 1 86 ? 8.625 15.008 -8.047 1 98.12 86 TYR A N 1
ATOM 672 C CA . TYR A 1 86 ? 7.562 15.805 -7.449 1 98.12 86 TYR A CA 1
ATOM 673 C C . TYR A 1 86 ? 8.133 17.047 -6.781 1 98.12 86 TYR A C 1
ATOM 675 O O . TYR A 1 86 ? 7.387 17.969 -6.426 1 98.12 86 TYR A O 1
ATOM 683 N N . GLY A 1 87 ? 9.5 17.125 -6.598 1 97.62 87 GLY A N 1
ATOM 684 C CA . GLY A 1 87 ? 10.094 18.219 -5.848 1 97.62 87 GLY A CA 1
ATOM 685 C C . GLY A 1 87 ? 10.117 17.969 -4.352 1 97.62 87 GLY A C 1
ATOM 686 O O . GLY A 1 87 ? 9.742 16.891 -3.887 1 97.62 87 GLY A O 1
ATOM 687 N N . LYS A 1 88 ? 10.672 18.922 -3.648 1 98.06 88 LYS A N 1
ATOM 688 C CA . LYS A 1 88 ? 10.742 18.875 -2.191 1 98.06 88 LYS A CA 1
ATOM 689 C C . LYS A 1 88 ? 9.398 19.219 -1.56 1 98.06 88 LYS A C 1
ATOM 691 O O . LYS A 1 88 ? 8.789 20.234 -1.896 1 98.06 88 LYS A O 1
ATOM 696 N N . ALA A 1 89 ? 8.938 18.328 -0.646 1 98.44 89 ALA A N 1
ATOM 697 C CA . ALA A 1 89 ? 7.73 18.641 0.111 1 98.44 89 ALA A CA 1
ATOM 698 C C . ALA A 1 89 ? 7.992 19.734 1.15 1 98.44 89 ALA A C 1
ATOM 700 O O . ALA A 1 89 ? 9.141 19.984 1.506 1 98.44 89 ALA A O 1
ATOM 701 N N . ASP A 1 90 ? 6.816 20.406 1.496 1 98.31 90 ASP A N 1
ATOM 702 C CA . ASP A 1 90 ? 6.898 21.219 2.713 1 98.31 90 ASP A CA 1
ATOM 703 C C . ASP A 1 90 ? 7.102 20.328 3.941 1 98.31 90 ASP A C 1
ATOM 705 O O . ASP A 1 90 ? 6.129 19.844 4.535 1 98.31 90 ASP A O 1
ATOM 709 N N . HIS A 1 91 ? 8.422 20.156 4.309 1 98.62 91 HIS A N 1
ATOM 710 C CA . HIS A 1 91 ? 8.727 19.25 5.41 1 98.62 91 HIS A CA 1
ATOM 711 C C . HIS A 1 91 ? 8.133 19.75 6.723 1 98.62 91 HIS A C 1
ATOM 713 O O . HIS A 1 91 ? 7.758 18.969 7.586 1 98.62 91 HIS A O 1
ATOM 719 N N . SER A 1 92 ? 8.086 21.047 6.891 1 98.31 92 SER A N 1
ATOM 720 C CA . SER A 1 92 ? 7.488 21.594 8.109 1 98.31 92 SER A CA 1
ATOM 721 C C . SER A 1 92 ? 6.02 21.203 8.227 1 98.31 92 SER A C 1
ATOM 723 O O . SER A 1 92 ? 5.562 20.812 9.305 1 98.31 92 SER A O 1
ATOM 725 N N . LYS A 1 93 ? 5.277 21.266 7.164 1 98.75 93 LYS A N 1
ATOM 726 C CA . LYS A 1 93 ? 3.885 20.828 7.152 1 98.75 93 LYS A CA 1
ATOM 727 C C . LYS A 1 93 ? 3.771 19.328 7.422 1 98.75 93 LYS A C 1
ATOM 729 O O . LYS A 1 93 ? 2.898 18.891 8.172 1 98.75 93 LYS A O 1
ATOM 734 N N . THR A 1 94 ? 4.637 18.594 6.82 1 98.81 94 THR A N 1
ATOM 735 C CA . THR A 1 94 ? 4.652 17.141 7.055 1 98.81 94 THR A CA 1
ATOM 736 C C . THR A 1 94 ? 4.863 16.844 8.539 1 98.81 94 THR A C 1
ATOM 738 O O . THR A 1 94 ? 4.137 16.031 9.117 1 98.81 94 THR A O 1
ATOM 741 N N . VAL A 1 95 ? 5.824 17.516 9.133 1 98.88 95 VAL A N 1
ATOM 742 C CA . VAL A 1 95 ? 6.137 17.312 10.539 1 98.88 95 VAL A CA 1
ATOM 743 C C . VAL A 1 95 ? 4.926 17.672 11.398 1 98.88 95 VAL A C 1
ATOM 745 O O . VAL A 1 95 ? 4.613 16.969 12.359 1 98.88 95 VAL A O 1
ATOM 748 N N . ASP A 1 96 ? 4.223 18.75 11.062 1 98.81 96 ASP A N 1
ATOM 749 C CA . ASP A 1 96 ? 3.033 19.141 11.812 1 98.81 96 ASP A CA 1
ATOM 750 C C . ASP A 1 96 ? 1.978 18.031 11.781 1 98.81 96 ASP A C 1
ATOM 752 O O . ASP A 1 96 ? 1.357 17.719 12.797 1 98.81 96 ASP A O 1
ATOM 756 N N . ILE A 1 97 ? 1.774 17.469 10.695 1 98.88 97 ILE A N 1
ATOM 757 C CA . ILE A 1 97 ? 0.801 16.406 10.523 1 98.88 97 ILE A CA 1
ATOM 758 C C . ILE A 1 97 ? 1.258 15.164 11.297 1 98.88 97 ILE A C 1
ATOM 760 O O . ILE A 1 97 ? 0.46 14.531 11.992 1 98.88 97 ILE A O 1
ATOM 764 N N . LEU A 1 98 ? 2.521 14.797 11.227 1 98.94 98 LEU A N 1
ATOM 765 C CA . LEU A 1 98 ? 3.07 13.633 11.922 1 98.94 98 LEU A CA 1
ATOM 766 C C . LEU A 1 98 ? 2.965 13.805 13.43 1 98.94 98 LEU A C 1
ATOM 768 O O . LEU A 1 98 ? 2.701 12.844 14.148 1 98.94 98 LEU A O 1
ATOM 772 N N . LYS A 1 99 ? 3.133 15.102 13.906 1 98.81 99 LYS A N 1
ATOM 773 C CA . LYS A 1 99 ? 3.086 15.352 15.344 1 98.81 99 LYS A CA 1
ATOM 774 C C . LYS A 1 99 ? 1.684 15.117 15.891 1 98.81 99 LYS A C 1
ATOM 776 O O . LYS A 1 99 ? 1.526 14.719 17.047 1 98.81 99 LYS A O 1
ATOM 781 N N . LYS A 1 100 ? 0.677 15.312 15.125 1 98.56 100 LYS A N 1
ATOM 782 C CA . LYS A 1 100 ? -0.689 15.031 15.555 1 98.56 100 LYS A CA 1
ATOM 783 C C . LYS A 1 100 ? -0.917 13.531 15.711 1 98.56 100 LYS A C 1
ATOM 785 O O . LYS A 1 100 ? -1.621 13.094 16.625 1 98.56 100 LYS A O 1
ATOM 790 N N . GLN A 1 101 ? -0.319 12.781 14.891 1 98.06 101 GLN A N 1
ATOM 791 C CA . GLN A 1 101 ? -0.454 11.328 14.922 1 98.06 101 GLN A CA 1
ATOM 792 C C . GLN A 1 101 ? 0.431 10.711 16 1 98.06 101 GLN A C 1
ATOM 794 O O . GLN A 1 101 ? 0.07 9.695 16.594 1 98.06 101 GLN A O 1
ATOM 799 N N . TYR A 1 102 ? 1.592 11.242 16.094 1 98.44 102 TYR A N 1
ATOM 800 C CA . TYR A 1 102 ? 2.59 10.742 17.047 1 98.44 102 TYR A CA 1
ATOM 801 C C . TYR A 1 102 ? 2.969 11.812 18.047 1 98.44 102 TYR A C 1
ATOM 803 O O . TYR A 1 102 ? 4.113 12.273 18.078 1 98.44 102 TYR A O 1
ATOM 811 N N . PRO A 1 103 ? 2.016 12.133 19.016 1 98.38 103 PRO A N 1
ATOM 812 C CA . PRO A 1 103 ? 2.256 13.258 19.922 1 98.38 103 PRO A CA 1
ATOM 813 C C . PRO A 1 103 ? 3.42 13.016 20.875 1 98.38 103 PRO A C 1
ATOM 815 O O . PRO A 1 103 ? 4.004 13.969 21.391 1 98.38 103 PRO A O 1
ATOM 818 N N . ASP A 1 104 ? 3.904 11.812 21.047 1 98.25 104 ASP A N 1
ATOM 819 C CA . ASP A 1 104 ? 4.961 11.516 22 1 98.25 104 ASP A CA 1
ATOM 820 C C . ASP A 1 104 ? 6.297 11.289 21.297 1 98.25 104 ASP A C 1
ATOM 822 O O . ASP A 1 104 ? 7.281 10.898 21.922 1 98.25 104 ASP A O 1
ATOM 826 N N . TYR A 1 105 ? 6.258 11.453 20.062 1 98.69 105 TYR A N 1
ATOM 827 C CA . TYR A 1 105 ? 7.473 11.258 19.281 1 98.69 105 TYR A CA 1
ATOM 828 C C . TYR A 1 105 ? 8.305 12.531 19.234 1 98.69 105 TYR A C 1
ATOM 830 O O . TYR A 1 105 ? 7.766 13.633 19.375 1 98.69 105 TYR A O 1
ATOM 838 N N . ASP A 1 106 ? 9.711 12.398 19.047 1 98.75 106 ASP A N 1
ATOM 839 C CA . ASP A 1 106 ? 10.594 13.469 18.578 1 98.75 106 ASP A CA 1
ATOM 840 C C . ASP A 1 106 ? 10.609 13.547 17.062 1 98.75 106 ASP A C 1
ATOM 842 O O . ASP A 1 106 ? 11.203 12.695 16.391 1 98.75 106 ASP A O 1
ATOM 846 N N . ILE A 1 107 ? 9.992 14.508 16.547 1 98.81 107 ILE A N 1
ATOM 847 C CA . ILE A 1 107 ? 9.828 14.617 15.109 1 98.81 107 ILE A CA 1
ATOM 848 C C . ILE A 1 107 ? 10.445 15.922 14.609 1 98.81 107 ILE A C 1
ATOM 850 O O . ILE A 1 107 ? 10.078 17 15.078 1 98.81 107 ILE A O 1
ATOM 854 N N . THR A 1 108 ? 11.461 15.828 13.664 1 98.56 108 THR A N 1
ATOM 855 C CA . THR A 1 108 ? 12.18 16.969 13.117 1 98.56 108 THR A CA 1
ATOM 856 C C . THR A 1 108 ? 12.32 16.859 11.602 1 98.56 108 THR A C 1
ATOM 858 O O . THR A 1 108 ? 11.945 15.836 11.016 1 98.56 108 THR A O 1
ATOM 861 N N . PHE A 1 109 ? 12.711 17.938 11.039 1 98.25 109 PHE A N 1
ATOM 862 C CA . PHE A 1 109 ? 12.984 17.891 9.609 1 98.25 109 PHE A CA 1
ATOM 863 C C . PHE A 1 109 ? 14.281 18.625 9.289 1 98.25 109 PHE A C 1
ATOM 865 O O . PHE A 1 109 ? 14.781 19.406 10.102 1 98.25 109 PHE A O 1
ATOM 872 N N . SER A 1 110 ? 14.844 18.188 8.141 1 96.31 110 SER A N 1
ATOM 873 C CA . SER A 1 110 ? 16 18.875 7.578 1 96.31 110 SER A CA 1
ATOM 874 C C . SER A 1 110 ? 15.766 19.25 6.117 1 96.31 110 SER A C 1
ATOM 876 O O . SER A 1 110 ? 15.234 18.438 5.348 1 96.31 110 SER A O 1
ATOM 878 N N . ASP A 1 111 ? 16.094 20.484 5.797 1 91.75 111 ASP A N 1
ATOM 879 C CA . ASP A 1 111 ? 15.969 20.922 4.414 1 91.75 111 ASP A CA 1
ATOM 880 C C . ASP A 1 111 ? 17.312 20.812 3.68 1 91.75 111 ASP A C 1
ATOM 882 O O . ASP A 1 111 ? 17.438 21.25 2.535 1 91.75 111 ASP A O 1
ATOM 886 N N . GLU A 1 112 ? 18.203 20.344 4.453 1 77.25 112 GLU A N 1
ATOM 887 C CA . GLU A 1 112 ? 19.516 20.203 3.824 1 77.25 112 GLU A CA 1
ATOM 888 C C . GLU A 1 112 ? 19.516 19.047 2.834 1 77.25 112 GLU A C 1
ATOM 890 O O . GLU A 1 112 ? 18.844 18.031 3.045 1 77.25 112 GLU A O 1
ATOM 895 N N . GLY A 1 113 ? 19.688 19.312 1.47 1 63.09 113 GLY A N 1
ATOM 896 C CA . GLY A 1 113 ? 19.75 18.453 0.301 1 63.09 113 GLY A CA 1
ATOM 897 C C . GLY A 1 113 ? 19.891 16.984 0.651 1 63.09 113 GLY A C 1
ATOM 898 O O . GLY A 1 113 ? 19.859 16.609 1.826 1 63.09 113 GLY A O 1
ATOM 899 N N . TYR A 1 114 ? 20.281 16.078 -0.144 1 51.38 114 TYR A N 1
ATOM 900 C CA . TYR A 1 114 ? 20.391 14.625 -0.051 1 51.38 114 TYR A CA 1
ATOM 901 C C . TYR A 1 114 ? 21.469 14.227 0.951 1 51.38 114 TYR A C 1
ATOM 903 O O . TYR A 1 114 ? 22.453 14.953 1.14 1 51.38 114 TYR A O 1
ATOM 911 N N . MET B 1 1 ? 22.953 -7.23 -11.641 1 70.62 1 MET B N 1
ATOM 912 C CA . MET B 1 1 ? 22.953 -8.18 -10.531 1 70.62 1 MET B CA 1
ATOM 913 C C . MET B 1 1 ? 22.422 -9.539 -10.977 1 70.62 1 MET B C 1
ATOM 915 O O . MET B 1 1 ? 21.531 -9.609 -11.836 1 70.62 1 MET B O 1
ATOM 919 N N . PRO B 1 2 ? 23.125 -10.711 -10.578 1 86.44 2 PRO B N 1
ATOM 920 C CA . PRO B 1 2 ? 22.609 -12.008 -11.008 1 86.44 2 PRO B CA 1
ATOM 921 C C . PRO B 1 2 ? 21.219 -12.297 -10.461 1 86.44 2 PRO B C 1
ATOM 923 O O . PRO B 1 2 ? 20.781 -11.664 -9.492 1 86.44 2 PRO B O 1
ATOM 926 N N . LEU B 1 3 ? 20.484 -13.078 -11.125 1 93.12 3 LEU B N 1
ATOM 927 C CA . LEU B 1 3 ? 19.125 -13.469 -10.781 1 93.12 3 LEU B CA 1
ATOM 928 C C . LEU B 1 3 ? 19.047 -13.953 -9.336 1 93.12 3 LEU B C 1
ATOM 930 O O . LEU B 1 3 ? 18.016 -13.781 -8.672 1 93.12 3 LEU B O 1
ATOM 934 N N . ALA B 1 4 ? 20.125 -14.57 -8.945 1 90.56 4 ALA B N 1
ATOM 935 C CA . ALA B 1 4 ? 20.188 -15.102 -7.586 1 90.56 4 ALA B CA 1
ATOM 936 C C . ALA B 1 4 ? 20.078 -13.992 -6.551 1 90.56 4 ALA B C 1
ATOM 938 O O . ALA B 1 4 ? 19.703 -14.242 -5.398 1 90.56 4 ALA B O 1
ATOM 939 N N . ASP B 1 5 ? 20.328 -12.703 -6.941 1 92.06 5 ASP B N 1
ATOM 940 C CA . ASP B 1 5 ? 20.281 -11.578 -6.008 1 92.06 5 ASP B CA 1
ATOM 941 C C . ASP B 1 5 ? 18.859 -11.094 -5.805 1 92.06 5 ASP B C 1
ATOM 943 O O . ASP B 1 5 ? 18.578 -10.352 -4.859 1 92.06 5 ASP B O 1
ATOM 947 N N . VAL B 1 6 ? 17.938 -11.445 -6.699 1 97.06 6 VAL B N 1
ATOM 948 C CA . VAL B 1 6 ? 16.531 -11.148 -6.508 1 97.06 6 VAL B CA 1
ATOM 949 C C . VAL B 1 6 ? 15.922 -12.125 -5.496 1 97.06 6 VAL B C 1
ATOM 951 O O . VAL B 1 6 ? 15.906 -13.336 -5.727 1 97.06 6 VAL B O 1
ATOM 954 N N . LYS B 1 7 ? 15.438 -11.633 -4.375 1 97.81 7 LYS B N 1
ATOM 955 C CA . LYS B 1 7 ? 14.852 -12.477 -3.342 1 97.81 7 LYS B CA 1
ATOM 956 C C . LYS B 1 7 ? 13.688 -13.289 -3.895 1 97.81 7 LYS B C 1
ATOM 958 O O . LYS B 1 7 ? 12.875 -12.773 -4.664 1 97.81 7 LYS B O 1
ATOM 963 N N . ASP B 1 8 ? 13.602 -14.492 -3.479 1 98.75 8 ASP B N 1
ATOM 964 C CA . ASP B 1 8 ? 12.477 -15.328 -3.896 1 98.75 8 ASP B CA 1
ATOM 965 C C . ASP B 1 8 ? 11.18 -14.867 -3.25 1 98.75 8 ASP B C 1
ATOM 967 O O . ASP B 1 8 ? 10.109 -14.93 -3.869 1 98.75 8 ASP B O 1
ATOM 971 N N . VAL B 1 9 ? 11.266 -14.461 -1.965 1 98.81 9 VAL B N 1
ATOM 972 C CA . VAL B 1 9 ? 10.086 -14.062 -1.206 1 98.81 9 VAL B CA 1
ATOM 973 C C . VAL B 1 9 ? 10.289 -12.672 -0.618 1 98.81 9 VAL B C 1
ATOM 975 O O . VAL B 1 9 ? 11.352 -12.375 -0.067 1 98.81 9 VAL B O 1
ATOM 978 N N . ASP B 1 10 ? 9.359 -11.812 -0.819 1 98.5 10 ASP B N 1
ATOM 979 C CA . ASP B 1 10 ? 9.211 -10.547 -0.111 1 98.5 10 ASP B CA 1
ATOM 980 C C . ASP B 1 10 ? 7.734 -10.25 0.17 1 98.5 10 ASP B C 1
ATOM 982 O O . ASP B 1 10 ? 7.004 -9.805 -0.719 1 98.5 10 ASP B O 1
ATOM 986 N N . ILE B 1 11 ? 7.309 -10.516 1.412 1 98.6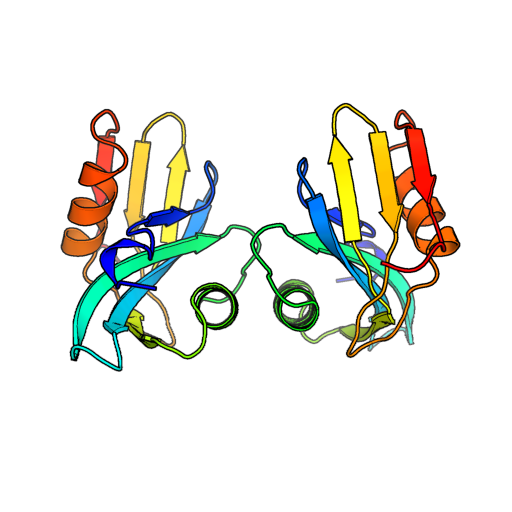2 11 ILE B N 1
ATOM 987 C CA . ILE B 1 11 ? 5.934 -10.312 1.848 1 98.62 11 ILE B CA 1
ATOM 988 C C . ILE B 1 11 ? 5.922 -9.664 3.232 1 98.62 11 ILE B C 1
ATOM 990 O O . ILE B 1 11 ? 6.914 -9.727 3.959 1 98.62 11 ILE B O 1
ATOM 994 N N . ASP B 1 12 ? 4.844 -9 3.545 1 97 12 ASP B N 1
ATOM 995 C CA . ASP B 1 12 ? 4.703 -8.422 4.879 1 97 12 ASP B CA 1
ATOM 996 C C . ASP B 1 12 ? 4.723 -9.508 5.953 1 97 12 ASP B C 1
ATOM 998 O O . ASP B 1 12 ? 4.18 -10.594 5.75 1 97 12 ASP B O 1
ATOM 1002 N N . PRO B 1 13 ? 5.301 -9.125 7.152 1 96 13 PRO B N 1
ATOM 1003 C CA . PRO B 1 13 ? 5.559 -10.148 8.172 1 96 13 PRO B CA 1
ATOM 1004 C C . PRO B 1 13 ? 4.293 -10.594 8.898 1 96 13 PRO B C 1
ATOM 1006 O O . PRO B 1 13 ? 4.309 -11.586 9.625 1 96 13 PRO B O 1
ATOM 1009 N N . SER B 1 14 ? 3.133 -9.898 8.742 1 96.81 14 SER B N 1
ATOM 1010 C CA . SER B 1 14 ? 1.864 -10.273 9.359 1 96.81 14 SER B CA 1
ATOM 1011 C C . SER B 1 14 ? 0.687 -9.625 8.641 1 96.81 14 SER B C 1
ATOM 1013 O O . SER B 1 14 ? 0.872 -8.711 7.836 1 96.81 14 SER B O 1
ATOM 1015 N N . GLY B 1 15 ? -0.576 -10.234 9.008 1 97.56 15 GLY B N 1
ATOM 1016 C CA . GLY B 1 15 ? -1.797 -9.68 8.453 1 97.56 15 GLY B CA 1
ATOM 1017 C C . GLY B 1 15 ? -2.299 -10.438 7.234 1 97.56 15 GLY B C 1
ATOM 1018 O O . GLY B 1 15 ? -1.717 -11.453 6.848 1 97.56 15 GLY B O 1
ATOM 1019 N N . THR B 1 16 ? -3.498 -10.062 6.738 1 98.19 16 THR B N 1
ATOM 1020 C CA . THR B 1 16 ? -4.09 -10.578 5.512 1 98.19 16 THR B CA 1
ATOM 1021 C C . THR B 1 16 ? -3.957 -9.555 4.379 1 98.19 16 THR B C 1
ATOM 1023 O O . THR B 1 16 ? -4.375 -8.406 4.52 1 98.19 16 THR B O 1
ATOM 1026 N N . PHE B 1 17 ? -3.307 -9.953 3.301 1 98.38 17 PHE B N 1
ATOM 1027 C CA . PHE B 1 17 ? -3.021 -9.023 2.215 1 98.38 17 PHE B CA 1
ATOM 1028 C C . PHE B 1 17 ? -3.002 -9.75 0.873 1 98.38 17 PHE B C 1
ATOM 1030 O O . PHE B 1 17 ? -2.977 -10.977 0.826 1 98.38 17 PHE B O 1
ATOM 1037 N N . LYS B 1 18 ? -3.125 -8.969 -0.252 1 98.5 18 LYS B N 1
ATOM 1038 C CA . LYS B 1 18 ? -3 -9.508 -1.604 1 98.5 18 LYS B CA 1
ATOM 1039 C C . LYS B 1 18 ? -1.554 -9.891 -1.911 1 98.5 18 LYS B C 1
ATOM 1041 O O . LYS B 1 18 ? -0.621 -9.242 -1.429 1 98.5 18 LYS B O 1
ATOM 1046 N N . TYR B 1 19 ? -1.372 -10.945 -2.607 1 98.88 19 TYR B N 1
ATOM 1047 C CA . TYR B 1 19 ? -0.065 -11.352 -3.113 1 98.88 19 TYR B CA 1
ATOM 1048 C C . TYR B 1 19 ? -0.137 -11.695 -4.598 1 98.88 19 TYR B C 1
ATOM 1050 O O . TYR B 1 19 ? -1.221 -11.938 -5.133 1 98.88 19 TYR B O 1
ATOM 1058 N N . ILE B 1 20 ? 1.06 -11.695 -5.277 1 98.94 20 ILE B N 1
ATOM 1059 C CA . ILE B 1 20 ? 1.162 -12.188 -6.645 1 98.94 20 ILE B CA 1
ATOM 1060 C C . ILE B 1 20 ? 2.354 -13.141 -6.762 1 98.94 20 ILE B C 1
ATOM 1062 O O . ILE B 1 20 ? 3.32 -13.023 -6.004 1 98.94 20 ILE B O 1
ATOM 1066 N N . LEU B 1 21 ? 2.191 -14.117 -7.656 1 98.94 21 LEU B N 1
ATOM 1067 C CA . LEU B 1 21 ? 3.277 -14.945 -8.172 1 98.94 21 LEU B CA 1
ATOM 1068 C C . LEU B 1 21 ? 3.822 -14.375 -9.477 1 98.94 21 LEU B C 1
ATOM 1070 O O . LEU B 1 21 ? 3.055 -14.062 -10.391 1 98.94 21 LEU B O 1
ATOM 1074 N N . ILE B 1 22 ? 5.176 -14.219 -9.516 1 98.94 22 ILE B N 1
ATOM 1075 C CA . ILE B 1 22 ? 5.793 -13.547 -10.648 1 98.94 22 ILE B CA 1
ATOM 1076 C C . ILE B 1 22 ? 6.891 -14.43 -11.242 1 98.94 22 ILE B C 1
ATOM 1078 O O . ILE B 1 22 ? 7.703 -14.992 -10.508 1 98.94 22 ILE B O 1
ATOM 1082 N N . GLU B 1 23 ? 6.824 -14.648 -12.547 1 98.88 23 GLU B N 1
ATOM 1083 C CA . GLU B 1 23 ? 7.988 -15.164 -13.258 1 98.88 23 GLU B CA 1
ATOM 1084 C C . GLU B 1 23 ? 8.992 -14.055 -13.562 1 98.88 23 GLU B C 1
ATOM 1086 O O . GLU B 1 23 ? 8.68 -13.109 -14.289 1 98.88 23 GLU B O 1
ATOM 1091 N N . CYS B 1 24 ? 10.133 -14.125 -12.914 1 98.69 24 CYS B N 1
ATOM 1092 C CA . CYS B 1 24 ? 11.219 -13.172 -13.078 1 98.69 24 CYS B CA 1
ATOM 1093 C C . CYS B 1 24 ? 12.312 -13.727 -13.977 1 98.69 24 CYS B C 1
ATOM 1095 O O . CYS B 1 24 ? 12.898 -14.773 -13.68 1 98.69 24 CYS B O 1
ATOM 1097 N N . THR B 1 25 ? 12.586 -13 -15.117 1 98.38 25 THR B N 1
ATOM 1098 C CA . THR B 1 25 ? 13.57 -13.445 -16.094 1 98.38 25 THR B CA 1
ATOM 1099 C C . THR B 1 25 ? 14.734 -12.453 -16.188 1 98.38 25 THR B C 1
ATOM 1101 O O . THR B 1 25 ? 14.523 -11.258 -16.375 1 98.38 25 THR B O 1
ATOM 1104 N N . ASP B 1 26 ? 15.984 -12.977 -15.945 1 97.75 26 ASP B N 1
ATOM 1105 C CA . ASP B 1 26 ? 17.172 -12.18 -16.219 1 97.75 26 ASP B CA 1
ATOM 1106 C C . ASP B 1 26 ? 17.344 -11.938 -17.719 1 97.75 26 ASP B C 1
ATOM 1108 O O . ASP B 1 26 ? 17.484 -12.891 -18.5 1 97.75 26 ASP B O 1
ATOM 1112 N N . LYS B 1 27 ? 17.297 -10.672 -18.094 1 96.56 27 LYS B N 1
ATOM 1113 C CA . LYS B 1 27 ? 17.297 -10.344 -19.516 1 96.56 27 LYS B CA 1
ATOM 1114 C C . LYS B 1 27 ? 18.609 -10.758 -20.188 1 96.56 27 LYS B C 1
ATOM 1116 O O . LYS B 1 27 ? 18.641 -11.078 -21.375 1 96.56 27 LYS B O 1
ATOM 1121 N N . SER B 1 28 ? 19.656 -10.734 -19.453 1 95.12 28 SER B N 1
ATOM 1122 C CA . SER B 1 28 ? 20.969 -11.055 -20 1 95.12 28 SER B CA 1
ATOM 1123 C C . SER B 1 28 ? 21.156 -12.562 -20.125 1 95.12 28 SER B C 1
ATOM 1125 O O . SER B 1 28 ? 21.406 -13.078 -21.219 1 95.12 28 SER B O 1
ATOM 1127 N N . SER B 1 29 ? 20.969 -13.344 -19.156 1 96.19 29 SER B N 1
ATOM 1128 C CA . SER B 1 29 ? 21.25 -14.781 -19.125 1 96.19 29 SER B CA 1
ATOM 1129 C C . SER B 1 29 ? 20.016 -15.578 -19.562 1 96.19 29 SER B C 1
ATOM 1131 O O . SER B 1 29 ? 20.125 -16.766 -19.875 1 96.19 29 SER B O 1
ATOM 1133 N N . LYS B 1 30 ? 18.906 -15.008 -19.516 1 96.69 30 LYS B N 1
ATOM 1134 C CA . LYS B 1 30 ? 17.625 -15.633 -19.875 1 96.69 30 LYS B CA 1
ATOM 1135 C C . LYS B 1 30 ? 17.203 -16.625 -18.797 1 96.69 30 LYS B C 1
ATOM 1137 O O . LYS B 1 30 ? 16.156 -17.281 -18.938 1 96.69 30 LYS B O 1
ATOM 1142 N N . GLU B 1 31 ? 17.938 -16.719 -17.766 1 97.56 31 GLU B N 1
ATOM 1143 C CA . GLU B 1 31 ? 17.484 -17.516 -16.641 1 97.56 31 GLU B CA 1
ATOM 1144 C C . GLU B 1 31 ? 16.25 -16.938 -15.992 1 97.56 31 GLU B C 1
ATOM 1146 O O . GLU B 1 31 ? 16.062 -15.711 -15.969 1 97.56 31 GLU B O 1
ATOM 1151 N N . LYS B 1 32 ? 15.422 -17.859 -15.539 1 98 32 LYS B N 1
ATOM 1152 C CA . LYS B 1 32 ? 14.172 -17.406 -14.93 1 98 32 LYS B CA 1
ATOM 1153 C C . LYS B 1 32 ? 13.914 -18.109 -13.602 1 98 32 LYS B C 1
ATOM 1155 O O . LYS B 1 32 ? 14.422 -19.219 -13.375 1 98 32 LYS B O 1
ATOM 1160 N N . LYS B 1 33 ? 13.188 -17.484 -12.711 1 98.44 33 LYS B N 1
ATOM 1161 C CA . LYS B 1 33 ? 12.641 -18.078 -11.484 1 98.44 33 LYS B CA 1
ATOM 1162 C C . LYS B 1 33 ? 11.344 -17.391 -11.078 1 98.44 33 LYS B C 1
ATOM 1164 O O . LYS B 1 33 ? 11.016 -16.312 -11.586 1 98.44 33 LYS B O 1
ATOM 1169 N N . HIS B 1 34 ? 10.617 -18.109 -10.242 1 98.81 34 HIS B N 1
ATOM 1170 C CA . HIS B 1 34 ? 9.414 -17.516 -9.672 1 98.81 34 HIS B CA 1
ATOM 1171 C C . HIS B 1 34 ? 9.711 -16.859 -8.336 1 98.81 34 HIS B C 1
ATOM 1173 O O . HIS B 1 34 ? 10.469 -17.391 -7.523 1 98.81 34 HIS B O 1
ATOM 1179 N N . ILE B 1 35 ? 9.062 -15.695 -8.164 1 98.88 35 ILE B N 1
ATOM 1180 C CA . ILE B 1 35 ? 9.188 -14.969 -6.906 1 98.88 35 ILE B CA 1
ATOM 1181 C C . ILE B 1 35 ? 7.805 -14.609 -6.375 1 98.88 35 ILE B C 1
ATOM 1183 O O . ILE B 1 35 ? 6.844 -14.516 -7.145 1 98.88 35 ILE B O 1
ATOM 1187 N N . VAL B 1 36 ? 7.691 -14.461 -5.039 1 98.94 36 VAL B N 1
ATOM 1188 C CA . VAL B 1 36 ? 6.438 -14.164 -4.352 1 98.94 36 VAL B CA 1
ATOM 1189 C C . VAL B 1 36 ? 6.512 -12.773 -3.715 1 98.94 36 VAL B C 1
ATOM 1191 O O . VAL B 1 36 ? 7.461 -12.477 -2.986 1 98.94 36 VAL B O 1
ATOM 1194 N N . ARG B 1 37 ? 5.531 -11.906 -4.09 1 98.94 37 ARG B N 1
ATOM 1195 C CA . ARG B 1 37 ? 5.414 -10.562 -3.541 1 98.94 37 ARG B CA 1
ATOM 1196 C C . ARG B 1 37 ? 4.016 -10.312 -2.984 1 98.94 37 ARG B C 1
ATOM 1198 O O . ARG B 1 37 ? 3.021 -10.703 -3.596 1 98.94 37 ARG B O 1
ATOM 1205 N N . GLY B 1 38 ? 3.893 -9.734 -1.821 1 98.75 38 GLY B N 1
ATOM 1206 C CA . GLY B 1 38 ? 2.621 -9.414 -1.188 1 98.75 38 GLY B CA 1
ATOM 1207 C C . GLY B 1 38 ? 2.748 -8.383 -0.084 1 98.75 38 GLY B C 1
ATOM 1208 O O . GLY B 1 38 ? 3.492 -8.586 0.879 1 98.75 38 GLY B O 1
ATOM 1209 N N . TYR B 1 39 ? 2.014 -7.379 -0.169 1 97.69 39 TYR B N 1
ATOM 1210 C CA . TYR B 1 39 ? 2.143 -6.23 0.718 1 97.69 39 TYR B CA 1
ATOM 1211 C C . TYR B 1 39 ? 0.773 -5.727 1.164 1 97.69 39 TYR B C 1
ATOM 1213 O O . TYR B 1 39 ? -0.105 -5.48 0.335 1 97.69 39 TYR B O 1
ATOM 1221 N N . TYR B 1 40 ? 0.625 -5.438 2.441 1 96.19 40 TYR B N 1
ATOM 1222 C CA . TYR B 1 40 ? -0.622 -4.996 3.059 1 96.19 40 TYR B CA 1
ATOM 1223 C C . TYR B 1 40 ? -1.086 -3.672 2.469 1 96.19 40 TYR B C 1
ATOM 1225 O O . TYR B 1 40 ? -2.285 -3.461 2.264 1 96.19 40 TYR B O 1
ATOM 1233 N N . LYS B 1 41 ? -0.146 -2.844 2.082 1 95.5 41 LYS B N 1
ATOM 1234 C CA . LYS B 1 41 ? -0.481 -1.49 1.649 1 95.5 41 LYS B CA 1
ATOM 1235 C C . LYS B 1 41 ? -1.01 -1.486 0.218 1 95.5 41 LYS B C 1
ATOM 1237 O O . LYS B 1 41 ? -1.566 -0.487 -0.24 1 95.5 41 LYS B O 1
ATOM 1242 N N . CYS B 1 42 ? -0.906 -2.512 -0.463 1 97.12 42 CYS B N 1
ATOM 1243 C CA . CYS B 1 42 ? -1.351 -2.6 -1.849 1 97.12 42 CYS B CA 1
ATOM 1244 C C . CYS B 1 42 ? -2.752 -3.195 -1.936 1 97.12 42 CYS B C 1
ATOM 1246 O O . CYS B 1 42 ? -2.932 -4.398 -1.74 1 97.12 42 CYS B O 1
ATOM 1248 N N . ASN B 1 43 ? -3.74 -2.391 -2.361 1 94.81 43 ASN B N 1
ATOM 1249 C CA . ASN B 1 43 ? -5.137 -2.803 -2.396 1 94.81 43 ASN B CA 1
ATOM 1250 C C . ASN B 1 43 ? -5.465 -3.574 -3.672 1 94.81 43 ASN B C 1
ATOM 1252 O O . ASN B 1 43 ? -6.52 -4.207 -3.768 1 94.81 43 ASN B O 1
ATOM 1256 N N . PHE B 1 44 ? -4.594 -3.426 -4.668 1 96.88 44 PHE B N 1
ATOM 1257 C CA . PHE B 1 44 ? -4.746 -4.191 -5.898 1 96.88 44 PHE B CA 1
ATOM 1258 C C . PHE B 1 44 ? -3.482 -4.984 -6.203 1 96.88 44 PHE B C 1
ATOM 1260 O O . PHE B 1 44 ? -2.375 -4.547 -5.883 1 96.88 44 PHE B O 1
ATOM 1267 N N . HIS B 1 45 ? -3.723 -6.055 -6.859 1 98.38 45 HIS B N 1
ATOM 1268 C CA . HIS B 1 45 ? -2.596 -6.879 -7.277 1 98.38 45 HIS B CA 1
ATOM 1269 C C . HIS B 1 45 ? -1.669 -6.113 -8.219 1 98.38 45 HIS B C 1
ATOM 1271 O O . HIS B 1 45 ? -0.452 -6.312 -8.195 1 98.38 45 HIS B O 1
ATOM 1277 N N . SER B 1 46 ? -2.209 -5.246 -9.023 1 97.81 46 SER B N 1
ATOM 1278 C CA . SER B 1 46 ? -1.405 -4.477 -9.969 1 97.81 46 SER B CA 1
ATOM 1279 C C . SER B 1 46 ? -0.467 -3.518 -9.242 1 97.81 46 SER B C 1
ATOM 1281 O O . SER B 1 46 ? 0.604 -3.184 -9.758 1 97.81 46 SER B O 1
ATOM 1283 N N . ASP B 1 47 ? -0.833 -3.025 -8.055 1 97.75 47 ASP B N 1
ATOM 1284 C CA . ASP B 1 47 ? 0.066 -2.193 -7.262 1 97.75 47 ASP B CA 1
ATOM 1285 C C . ASP B 1 47 ? 1.309 -2.973 -6.84 1 97.75 47 ASP B C 1
ATOM 1287 O O . ASP B 1 47 ? 2.422 -2.443 -6.875 1 97.75 47 ASP B O 1
ATOM 1291 N N . ILE B 1 48 ? 1.146 -4.18 -6.406 1 98.62 48 ILE B N 1
ATOM 1292 C CA . ILE B 1 48 ? 2.258 -5.047 -6.023 1 98.62 48 ILE B CA 1
ATOM 1293 C C . ILE B 1 48 ? 3.205 -5.223 -7.207 1 98.62 48 ILE B C 1
ATOM 1295 O O . ILE B 1 48 ? 4.426 -5.152 -7.047 1 98.62 48 ILE B O 1
ATOM 1299 N N . PHE B 1 49 ? 2.615 -5.465 -8.43 1 98.69 49 PHE B N 1
ATOM 1300 C CA . PHE B 1 49 ? 3.424 -5.652 -9.633 1 98.69 49 PHE B CA 1
ATOM 1301 C C . PHE B 1 49 ? 4.273 -4.418 -9.906 1 98.69 49 PHE B C 1
ATOM 1303 O O . PHE B 1 49 ? 5.48 -4.523 -10.133 1 98.69 49 PHE B O 1
ATOM 1310 N N . ASP B 1 50 ? 3.658 -3.246 -9.836 1 97.69 50 ASP B N 1
ATOM 1311 C CA . ASP B 1 50 ? 4.355 -1.995 -10.117 1 97.69 50 ASP B CA 1
ATOM 1312 C C . ASP B 1 50 ? 5.48 -1.75 -9.117 1 97.69 50 ASP B C 1
ATOM 1314 O O . ASP B 1 50 ? 6.59 -1.373 -9.5 1 97.69 50 ASP B O 1
ATOM 1318 N N . VAL B 1 51 ? 5.211 -1.977 -7.883 1 98.06 51 VAL B N 1
ATOM 1319 C CA . VAL B 1 51 ? 6.203 -1.809 -6.828 1 98.06 51 VAL B CA 1
ATOM 1320 C C . VAL B 1 51 ? 7.355 -2.789 -7.039 1 98.06 51 VAL B C 1
ATOM 1322 O O . VAL B 1 51 ? 8.523 -2.42 -6.918 1 98.06 51 VAL B O 1
ATOM 1325 N N . THR B 1 52 ? 7.066 -3.955 -7.371 1 98.38 52 THR B N 1
ATOM 1326 C CA . THR B 1 52 ? 8.07 -4.984 -7.613 1 98.38 52 THR B CA 1
ATOM 1327 C C . THR B 1 52 ? 8.938 -4.621 -8.812 1 98.38 52 THR B C 1
ATOM 1329 O O . THR B 1 52 ? 10.164 -4.773 -8.773 1 98.38 52 THR B O 1
ATOM 1332 N N . GLU B 1 53 ? 8.258 -4.301 -9.906 1 97.44 53 GLU B N 1
ATOM 1333 C CA . GLU B 1 53 ? 8.992 -3.926 -11.109 1 97.44 53 GLU B CA 1
ATOM 1334 C C . GLU B 1 53 ? 9.992 -2.805 -10.82 1 97.44 53 GLU B C 1
ATOM 1336 O O . GLU B 1 53 ? 11.133 -2.855 -11.273 1 97.44 53 GLU B O 1
ATOM 1341 N N . SER B 1 54 ? 9.586 -1.82 -10.086 1 96 54 SER B N 1
ATOM 1342 C CA . SER B 1 54 ? 10.445 -0.706 -9.703 1 96 54 SER B CA 1
ATOM 1343 C C . SER B 1 54 ? 11.602 -1.174 -8.82 1 96 54 SER B C 1
ATOM 1345 O O . SER B 1 54 ? 12.719 -0.665 -8.93 1 96 54 SER B O 1
ATOM 1347 N N . ALA B 1 55 ? 11.398 -2.146 -7.961 1 95.44 55 ALA B N 1
ATOM 1348 C CA . ALA B 1 55 ? 12.383 -2.627 -6.996 1 95.44 55 ALA B CA 1
ATOM 1349 C C . ALA B 1 55 ? 13.445 -3.488 -7.676 1 95.44 55 ALA B C 1
ATOM 1351 O O . ALA B 1 55 ? 14.633 -3.375 -7.367 1 95.44 55 ALA B O 1
ATOM 1352 N N . VAL B 1 56 ? 13.047 -4.309 -8.539 1 95.75 56 VAL B N 1
ATOM 1353 C CA . VAL B 1 56 ? 13.953 -5.277 -9.148 1 95.75 56 VAL B CA 1
ATOM 1354 C C . VAL B 1 56 ? 14.789 -4.594 -10.227 1 95.75 56 VAL B C 1
ATOM 1356 O O . VAL B 1 56 ? 15.93 -4.988 -10.477 1 95.75 56 VAL B O 1
ATOM 1359 N N . GLY B 1 57 ? 14.211 -3.682 -10.891 1 94 57 GLY B N 1
ATOM 1360 C CA . GLY B 1 57 ? 14.953 -2.914 -11.883 1 94 57 GLY B CA 1
ATOM 1361 C C . GLY B 1 57 ? 14.805 -3.453 -13.289 1 94 57 GLY B C 1
ATOM 1362 O O . GLY B 1 57 ? 14.172 -4.492 -13.5 1 94 57 GLY B O 1
ATOM 1363 N N . PRO B 1 58 ? 15.445 -2.746 -14.211 1 94.88 58 PRO B N 1
ATOM 1364 C CA . PRO B 1 58 ? 15.164 -2.959 -15.633 1 94.88 58 PRO B CA 1
ATOM 1365 C C . PRO B 1 58 ? 15.898 -4.168 -16.203 1 94.88 58 PRO B C 1
ATOM 1367 O O . PRO B 1 58 ? 15.609 -4.598 -17.328 1 94.88 58 PRO B O 1
ATOM 1370 N N . SER B 1 59 ? 16.828 -4.723 -15.5 1 96.81 59 SER B N 1
ATOM 1371 C CA . SER B 1 59 ? 17.609 -5.848 -16 1 96.81 59 SER B CA 1
ATOM 1372 C C . SER B 1 59 ? 16.781 -7.129 -16.016 1 96.81 59 SER B C 1
ATOM 1374 O O . SER B 1 59 ? 17.203 -8.141 -16.594 1 96.81 59 SER B O 1
ATOM 1376 N N . TYR B 1 60 ? 15.562 -6.996 -15.484 1 97.81 60 TYR B N 1
ATOM 1377 C CA . TYR B 1 60 ? 14.719 -8.18 -15.375 1 97.81 60 TYR B CA 1
ATOM 1378 C C . TYR B 1 60 ? 13.359 -7.941 -16.031 1 97.81 60 TYR B C 1
ATOM 1380 O O . TYR B 1 60 ? 12.82 -6.836 -15.977 1 97.81 60 TYR B O 1
ATOM 1388 N N . LYS B 1 61 ? 12.969 -8.992 -16.688 1 97.81 61 LYS B N 1
ATOM 1389 C CA . LYS B 1 61 ? 11.602 -9.023 -17.203 1 97.81 61 LYS B CA 1
ATOM 1390 C C . LYS B 1 61 ? 10.672 -9.758 -16.234 1 97.81 61 LYS B C 1
ATOM 1392 O O . LYS B 1 61 ? 10.953 -10.891 -15.836 1 97.81 61 LYS B O 1
ATOM 1397 N N . LEU B 1 62 ? 9.57 -9.078 -15.859 1 98.62 62 LEU B N 1
ATOM 1398 C CA . LEU B 1 62 ? 8.609 -9.648 -14.93 1 98.62 62 LEU B CA 1
ATOM 1399 C C . LEU B 1 62 ? 7.297 -9.984 -15.641 1 98.62 62 LEU B C 1
ATOM 1401 O O . LEU B 1 62 ? 6.809 -9.195 -16.453 1 98.62 62 LEU B O 1
ATOM 1405 N N . ASN B 1 63 ? 6.82 -11.188 -15.367 1 98.81 63 ASN B N 1
ATOM 1406 C CA . ASN B 1 63 ? 5.5 -11.641 -15.797 1 98.81 63 ASN B CA 1
ATOM 1407 C C . ASN B 1 63 ? 4.676 -12.164 -14.625 1 98.81 63 ASN B C 1
ATOM 1409 O O . ASN B 1 63 ? 5.047 -13.156 -13.992 1 98.81 63 ASN B O 1
ATOM 1413 N N . CYS B 1 64 ? 3.59 -11.398 -14.32 1 98.81 64 CYS B N 1
ATOM 1414 C CA . CYS B 1 64 ? 2.705 -11.875 -13.266 1 98.81 64 CYS B CA 1
ATOM 1415 C C . CYS B 1 64 ? 1.896 -13.078 -13.734 1 98.81 64 CYS B C 1
ATOM 1417 O O . CYS B 1 64 ? 1.124 -12.977 -14.695 1 98.81 64 CYS B O 1
ATOM 1419 N N . VAL B 1 65 ? 2.014 -14.219 -13.031 1 98.88 65 VAL B N 1
ATOM 1420 C CA . VAL B 1 65 ? 1.378 -15.461 -13.469 1 98.88 65 VAL B CA 1
ATOM 1421 C C . VAL B 1 65 ? 0.188 -15.781 -12.57 1 98.88 65 VAL B C 1
ATOM 1423 O O . VAL B 1 65 ? -0.306 -16.906 -12.562 1 98.88 65 VAL B O 1
ATOM 1426 N N . GLY B 1 66 ? -0.317 -14.797 -11.828 1 98.62 66 GLY B N 1
ATOM 1427 C CA . GLY B 1 66 ? -1.496 -14.953 -10.992 1 98.62 66 GLY B CA 1
ATOM 1428 C C . GLY B 1 66 ? -1.324 -14.359 -9.609 1 98.62 66 GLY B C 1
ATOM 1429 O O . GLY B 1 66 ? -0.225 -13.938 -9.234 1 98.62 66 GLY B O 1
ATOM 1430 N N . GLY B 1 67 ? -2.477 -14.422 -8.891 1 98.5 67 GLY B N 1
ATOM 1431 C CA . GLY B 1 67 ? -2.449 -13.867 -7.543 1 98.5 67 GLY B CA 1
ATOM 1432 C C . GLY B 1 67 ? -3.551 -14.406 -6.652 1 98.5 67 GLY B C 1
ATOM 1433 O O . GLY B 1 67 ? -4.27 -15.336 -7.035 1 98.5 67 GLY B O 1
ATOM 1434 N N . GLY B 1 68 ? -3.613 -13.93 -5.531 1 98.38 68 GLY B N 1
ATOM 1435 C CA . GLY B 1 68 ? -4.555 -14.234 -4.465 1 98.38 68 GLY B CA 1
ATOM 1436 C C . GLY B 1 68 ? -4.309 -13.422 -3.205 1 98.38 68 GLY B C 1
ATOM 1437 O O . GLY B 1 68 ? -4.039 -12.227 -3.275 1 98.38 68 GLY B O 1
ATOM 1438 N N . ARG B 1 69 ? -4.531 -14.094 -2.143 1 98.56 69 ARG B N 1
ATOM 1439 C CA . ARG B 1 69 ? -4.332 -13.5 -0.825 1 98.56 69 ARG B CA 1
ATOM 1440 C C . ARG B 1 69 ? -3.453 -14.391 0.05 1 98.56 69 ARG B C 1
ATOM 1442 O O . ARG B 1 69 ? -3.346 -15.594 -0.19 1 98.56 69 ARG B O 1
ATOM 1449 N N . ILE B 1 70 ? -2.785 -13.734 0.984 1 98.62 70 ILE B N 1
ATOM 1450 C CA . ILE B 1 70 ? -2.018 -14.398 2.029 1 98.62 70 ILE B CA 1
ATOM 1451 C C . ILE B 1 70 ? -2.512 -13.945 3.402 1 98.62 70 ILE B C 1
ATOM 1453 O O . ILE B 1 70 ? -2.697 -12.75 3.637 1 98.62 70 ILE B O 1
ATOM 1457 N N . LYS B 1 71 ? -2.912 -14.891 4.168 1 98.5 71 LYS B N 1
ATOM 1458 C CA . LYS B 1 71 ? -3.055 -14.672 5.605 1 98.5 71 LYS B CA 1
ATOM 1459 C C . LYS B 1 71 ? -1.81 -15.133 6.355 1 98.5 71 LYS B C 1
ATOM 1461 O O . LYS B 1 71 ? -1.47 -16.312 6.332 1 98.5 71 LYS B O 1
ATOM 1466 N N . HIS B 1 72 ? -1.059 -14.18 6.973 1 98.62 72 HIS B N 1
ATOM 1467 C CA . HIS B 1 72 ? 0.208 -14.398 7.66 1 98.62 72 HIS B CA 1
ATOM 1468 C C . HIS B 1 72 ? 0.101 -14.047 9.141 1 98.62 72 HIS B C 1
ATOM 1470 O O . HIS B 1 72 ? 0.095 -12.867 9.5 1 98.62 72 HIS B O 1
ATOM 1476 N N . GLU B 1 73 ? -0.065 -15.094 9.953 1 97.69 73 GLU B N 1
ATOM 1477 C CA . GLU B 1 73 ? -0.214 -14.898 11.398 1 97.69 73 GLU B CA 1
ATOM 1478 C C . GLU B 1 73 ? 0.454 -16.016 12.18 1 97.69 73 GLU B C 1
ATOM 1480 O O . GLU B 1 73 ? 0.223 -17.203 11.906 1 97.69 73 GLU B O 1
ATOM 1485 N N . ASP B 1 74 ? 1.307 -15.609 13.227 1 95.81 74 ASP B N 1
ATOM 1486 C CA . ASP B 1 74 ? 1.818 -16.562 14.211 1 95.81 74 ASP B CA 1
ATOM 1487 C C . ASP B 1 74 ? 2.451 -17.781 13.523 1 95.81 74 ASP B C 1
ATOM 1489 O O . ASP B 1 74 ? 2.094 -18.922 13.812 1 95.81 74 ASP B O 1
ATOM 1493 N N . LYS B 1 75 ? 3.396 -17.688 12.742 1 97.44 75 LYS B N 1
ATOM 1494 C CA . LYS B 1 75 ? 4.145 -18.719 12.023 1 97.44 75 LYS B CA 1
ATOM 1495 C C . LYS B 1 75 ? 3.213 -19.625 11.227 1 97.44 75 LYS B C 1
ATOM 1497 O O . LYS B 1 75 ? 3.498 -20.812 11.047 1 97.44 75 LYS B O 1
ATOM 1502 N N . LYS B 1 76 ? 2.111 -19.125 10.875 1 98.69 76 LYS B N 1
ATOM 1503 C CA . LYS B 1 76 ? 1.169 -19.766 9.969 1 98.69 76 LYS B CA 1
ATOM 1504 C C . LYS B 1 76 ? 0.875 -18.891 8.758 1 98.69 76 LYS B C 1
ATOM 1506 O O . LYS B 1 76 ? 0.641 -17.688 8.898 1 98.69 76 LYS B O 1
ATOM 1511 N N . ILE B 1 77 ? 0.888 -19.5 7.641 1 98.81 77 ILE B N 1
ATOM 1512 C CA . ILE B 1 77 ? 0.566 -18.812 6.398 1 98.81 77 ILE B CA 1
ATOM 1513 C C . ILE B 1 77 ? -0.479 -19.609 5.621 1 98.81 77 ILE B C 1
ATOM 1515 O O . ILE B 1 77 ? -0.324 -20.812 5.418 1 98.81 77 ILE B O 1
ATOM 1519 N N . LEU B 1 78 ? -1.536 -18.984 5.305 1 98.75 78 LEU B N 1
ATOM 1520 C CA . LEU B 1 78 ? -2.555 -19.516 4.406 1 98.75 78 LEU B CA 1
ATOM 1521 C C . LEU B 1 78 ? -2.588 -18.75 3.096 1 98.75 78 LEU B C 1
ATOM 1523 O O . LEU B 1 78 ? -2.713 -17.516 3.102 1 98.75 78 LEU B O 1
ATOM 1527 N N . VAL B 1 79 ? -2.459 -19.438 2.035 1 98.75 79 VAL B N 1
ATOM 1528 C CA . VAL B 1 79 ? -2.51 -18.875 0.687 1 98.75 79 VAL B CA 1
ATOM 1529 C C . VAL B 1 79 ? -3.824 -19.281 0.015 1 98.75 79 VAL B C 1
ATOM 1531 O O . VAL B 1 79 ? -4.184 -20.453 -0.011 1 98.75 79 VAL B O 1
ATOM 1534 N N . TYR B 1 80 ? -4.508 -18.281 -0.501 1 98.62 80 TYR B N 1
ATOM 1535 C CA . TYR B 1 80 ? -5.828 -18.609 -1.029 1 98.62 80 TYR B CA 1
ATOM 1536 C C . TYR B 1 80 ? -6.324 -17.516 -1.964 1 98.62 80 TYR B C 1
ATOM 1538 O O . TYR B 1 80 ? -5.641 -16.5 -2.174 1 98.62 80 TYR B O 1
ATOM 1546 N N . GLY B 1 81 ? -7.418 -17.812 -2.598 1 97.81 81 GLY B N 1
ATOM 1547 C CA . GLY B 1 81 ? -8.07 -16.812 -3.42 1 97.81 81 GLY B CA 1
ATOM 1548 C C . GLY B 1 81 ? -7.492 -16.719 -4.82 1 97.81 81 GLY B C 1
ATOM 1549 O O . GLY B 1 81 ? -6.898 -17.672 -5.316 1 97.81 81 GLY B O 1
ATOM 1550 N N . TYR B 1 82 ? -7.883 -15.609 -5.504 1 97.44 82 TYR B N 1
ATOM 1551 C CA . TYR B 1 82 ? -7.441 -15.359 -6.871 1 97.44 82 TYR B CA 1
ATOM 1552 C C . TYR B 1 82 ? -7.465 -13.867 -7.184 1 97.44 82 TYR B C 1
ATOM 1554 O O . TYR B 1 82 ? -8.047 -13.078 -6.438 1 97.44 82 TYR B O 1
ATOM 1562 N N . SER B 1 83 ? -6.762 -13.508 -8.195 1 97.62 83 SER B N 1
ATOM 1563 C CA . SER B 1 83 ? -6.816 -12.156 -8.742 1 97.62 83 SER B CA 1
ATOM 1564 C C . SER B 1 83 ? -7.828 -12.062 -9.883 1 97.62 83 SER B C 1
ATOM 1566 O O . SER B 1 83 ? -7.832 -12.898 -10.789 1 97.62 83 SER B O 1
ATOM 1568 N N . GLN B 1 84 ? -8.562 -11.047 -9.812 1 95.44 84 GLN B N 1
ATOM 1569 C CA . GLN B 1 84 ? -9.492 -10.82 -10.914 1 95.44 84 GLN B CA 1
ATOM 1570 C C . GLN B 1 84 ? -8.75 -10.539 -12.211 1 95.44 84 GLN B C 1
ATOM 1572 O O . GLN B 1 84 ? -9.117 -11.055 -13.273 1 95.44 84 GLN B O 1
ATOM 1577 N N . GLY B 1 85 ? -7.766 -9.742 -12.156 1 96.56 85 GLY B N 1
ATOM 1578 C CA . GLY B 1 85 ? -7.035 -9.32 -13.336 1 96.56 85 GLY B CA 1
ATOM 1579 C C . GLY B 1 85 ? -6.031 -10.344 -13.82 1 96.56 85 GLY B C 1
ATOM 1580 O O . GLY B 1 85 ? -5.93 -10.609 -15.016 1 96.56 85 GLY B O 1
ATOM 1581 N N . TYR B 1 86 ? -5.309 -10.984 -12.945 1 98.12 86 TYR B N 1
ATOM 1582 C CA . TYR B 1 86 ? -4.199 -11.859 -13.312 1 98.12 86 TYR B CA 1
ATOM 1583 C C . TYR B 1 86 ? -4.621 -13.328 -13.258 1 98.12 86 TYR B C 1
ATOM 1585 O O . TYR B 1 86 ? -3.904 -14.203 -13.75 1 98.12 86 TYR B O 1
ATOM 1593 N N . GLY B 1 87 ? -5.82 -13.586 -12.656 1 97.75 87 GLY B N 1
ATOM 1594 C CA . GLY B 1 87 ? -6.223 -14.969 -12.438 1 97.75 87 GLY B CA 1
ATOM 1595 C C . GLY B 1 87 ? -5.672 -15.555 -11.156 1 97.75 87 GLY B C 1
ATOM 1596 O O . GLY B 1 87 ? -5.043 -14.852 -10.359 1 97.75 87 GLY B O 1
ATOM 1597 N N . LYS B 1 88 ? -6.035 -16.797 -10.914 1 98.12 88 LYS B N 1
ATOM 1598 C CA . LYS B 1 88 ? -5.562 -17.531 -9.742 1 98.12 88 LYS B CA 1
ATOM 1599 C C . LYS B 1 88 ? -4.125 -18 -9.938 1 98.12 88 LYS B C 1
ATOM 1601 O O . LYS B 1 88 ? -3.803 -18.625 -10.961 1 98.12 88 LYS B O 1
ATOM 1606 N N . ALA B 1 89 ? -3.254 -17.703 -8.984 1 98.44 89 ALA B N 1
ATOM 1607 C CA . ALA B 1 89 ? -1.892 -18.234 -9.016 1 98.44 89 ALA B CA 1
ATOM 1608 C C . ALA B 1 89 ? -1.876 -19.719 -8.703 1 98.44 89 ALA B C 1
ATOM 1610 O O . ALA B 1 89 ? -2.842 -20.266 -8.164 1 98.44 89 ALA B O 1
ATOM 1611 N N . ASP B 1 90 ? -0.739 -20.328 -9.195 1 98.38 90 ASP B N 1
ATOM 1612 C CA . ASP B 1 90 ? -0.461 -21.656 -8.656 1 98.38 90 ASP B CA 1
ATOM 1613 C C . ASP B 1 90 ? -0.096 -21.578 -7.176 1 98.38 90 ASP B C 1
ATOM 1615 O O . ASP B 1 90 ? 1.069 -21.375 -6.828 1 98.38 90 ASP B O 1
ATOM 1619 N N . HIS B 1 91 ? -1.158 -21.812 -6.379 1 98.62 91 HIS B N 1
ATOM 1620 C CA . HIS B 1 91 ? -0.936 -21.656 -4.945 1 98.62 91 HIS B CA 1
ATOM 1621 C C . HIS B 1 91 ? 0.036 -22.719 -4.434 1 98.62 91 HIS B C 1
ATOM 1623 O O . HIS B 1 91 ? 0.794 -22.469 -3.492 1 98.62 91 HIS B O 1
ATOM 1629 N N . SER B 1 92 ? -0.019 -23.859 -4.949 1 98.44 92 SER B N 1
ATOM 1630 C CA . SER B 1 92 ? 0.922 -24.891 -4.535 1 98.44 92 SER B CA 1
ATOM 1631 C C . SER B 1 92 ? 2.363 -24.453 -4.773 1 98.44 92 SER B C 1
ATOM 1633 O O . SER B 1 92 ? 3.227 -24.656 -3.914 1 98.44 92 SER B O 1
ATOM 1635 N N . LYS B 1 93 ? 2.615 -23.875 -5.93 1 98.75 93 LYS B N 1
ATOM 1636 C CA . LYS B 1 93 ? 3.945 -23.359 -6.223 1 98.75 93 LYS B CA 1
ATOM 1637 C C . LYS B 1 93 ? 4.316 -22.234 -5.262 1 98.75 93 LYS B C 1
ATOM 1639 O O . LYS B 1 93 ? 5.449 -22.172 -4.781 1 98.75 93 LYS B O 1
ATOM 1644 N N . THR B 1 94 ? 3.408 -21.391 -4.973 1 98.88 94 THR B N 1
ATOM 1645 C CA . THR B 1 94 ? 3.635 -20.312 -4.02 1 98.88 94 THR B CA 1
ATOM 1646 C C . THR B 1 94 ? 4.02 -20.875 -2.652 1 98.88 94 THR B C 1
ATOM 1648 O O . THR B 1 94 ? 4.996 -20.422 -2.045 1 98.88 94 THR B O 1
ATOM 1651 N N . VAL B 1 95 ? 3.248 -21.844 -2.188 1 98.88 95 VAL B N 1
ATOM 1652 C CA . VAL B 1 95 ? 3.496 -22.453 -0.885 1 98.88 95 VAL B CA 1
ATOM 1653 C C . VAL B 1 95 ? 4.887 -23.078 -0.865 1 98.88 95 VAL B C 1
ATOM 1655 O O . VAL B 1 95 ? 5.613 -22.969 0.128 1 98.88 95 VAL B O 1
ATOM 1658 N N . ASP B 1 96 ? 5.328 -23.734 -1.983 1 98.81 96 ASP B N 1
ATOM 1659 C CA . ASP B 1 96 ? 6.66 -24.328 -2.061 1 98.81 96 ASP B CA 1
ATOM 1660 C C . ASP B 1 96 ? 7.746 -23.281 -1.886 1 98.81 96 ASP B C 1
ATOM 1662 O O . ASP B 1 96 ? 8.727 -23.5 -1.177 1 98.81 96 ASP B O 1
ATOM 1666 N N . ILE B 1 97 ? 7.566 -22.172 -2.484 1 98.88 97 ILE B N 1
ATOM 1667 C CA . ILE B 1 97 ? 8.523 -21.062 -2.398 1 98.88 97 ILE B CA 1
ATOM 1668 C C . ILE B 1 97 ? 8.523 -20.484 -0.985 1 98.88 97 ILE B C 1
ATOM 1670 O O . ILE B 1 97 ? 9.586 -20.234 -0.411 1 98.88 97 ILE B O 1
ATOM 1674 N N . LEU B 1 98 ? 7.414 -20.359 -0.398 1 98.94 98 LEU B N 1
ATOM 1675 C CA . LEU B 1 98 ? 7.289 -19.812 0.949 1 98.94 98 LEU B CA 1
ATOM 1676 C C . LEU B 1 98 ? 7.918 -20.75 1.976 1 98.94 98 LEU B C 1
ATOM 1678 O O . LEU B 1 98 ? 8.539 -20.297 2.941 1 98.94 98 LEU B O 1
ATOM 1682 N N . LYS B 1 99 ? 7.766 -22.031 1.764 1 98.81 99 LYS B N 1
ATOM 1683 C CA . LYS B 1 99 ? 8.312 -23.016 2.705 1 98.81 99 LYS B CA 1
ATOM 1684 C C . LYS B 1 99 ? 9.836 -22.953 2.736 1 98.81 99 LYS B C 1
ATOM 1686 O O . LYS B 1 99 ? 10.445 -23.234 3.77 1 98.81 99 LYS B O 1
ATOM 1691 N N . LYS B 1 100 ? 10.43 -22.656 1.652 1 98.62 100 LYS B N 1
ATOM 1692 C CA . LYS B 1 100 ? 11.883 -22.5 1.626 1 98.62 100 LYS B CA 1
ATOM 1693 C C . LYS B 1 100 ? 12.32 -21.297 2.457 1 98.62 100 LYS B C 1
ATOM 1695 O O . LYS B 1 100 ? 13.359 -21.344 3.121 1 98.62 100 LYS B O 1
ATOM 1700 N N . GLN B 1 101 ? 11.57 -20.281 2.426 1 98.25 101 GLN B N 1
ATOM 1701 C CA . GLN B 1 101 ? 11.859 -19.062 3.168 1 98.25 101 GLN B CA 1
ATOM 1702 C C . GLN B 1 101 ? 11.516 -19.219 4.645 1 98.25 101 GLN B C 1
ATOM 1704 O O . GLN B 1 101 ? 12.18 -18.641 5.512 1 98.25 101 GLN B O 1
ATOM 1709 N N . TYR B 1 102 ? 10.453 -19.844 4.914 1 98.5 102 TYR B N 1
ATOM 1710 C CA . TYR B 1 102 ? 9.93 -20.031 6.262 1 98.5 102 TYR B CA 1
ATOM 1711 C C . TYR B 1 102 ? 9.836 -21.516 6.605 1 98.5 102 TYR B C 1
ATOM 1713 O O . TYR B 1 102 ? 8.742 -22.047 6.801 1 98.5 102 TYR B O 1
ATOM 1721 N N . PRO B 1 103 ? 10.984 -22.203 6.785 1 98.38 103 PRO B N 1
ATOM 1722 C CA . PRO B 1 103 ? 10.969 -23.656 6.961 1 98.38 103 PRO B CA 1
ATOM 1723 C C . PRO B 1 103 ? 10.281 -24.094 8.258 1 98.38 103 PRO B C 1
ATOM 1725 O O . PRO B 1 103 ? 9.828 -25.234 8.367 1 98.38 103 PRO B O 1
ATOM 1728 N N . ASP B 1 104 ? 10.086 -23.172 9.25 1 98.25 104 ASP B N 1
ATOM 1729 C CA . ASP B 1 104 ? 9.492 -23.547 10.531 1 98.25 104 ASP B CA 1
ATOM 1730 C C . ASP B 1 104 ? 8.031 -23.125 10.602 1 98.25 104 ASP B C 1
ATOM 1732 O O . ASP B 1 104 ? 7.398 -23.234 11.656 1 98.25 104 ASP B O 1
ATOM 1736 N N . TYR B 1 105 ? 7.559 -22.656 9.516 1 98.75 105 TYR B N 1
ATOM 1737 C CA . TYR B 1 105 ? 6.172 -22.203 9.469 1 98.75 105 TYR B CA 1
ATOM 1738 C C . TYR B 1 105 ? 5.246 -23.344 9.055 1 98.75 105 TYR B C 1
ATOM 1740 O O . TYR B 1 105 ? 5.676 -24.281 8.383 1 98.75 105 TYR B O 1
ATOM 1748 N N . ASP B 1 106 ? 3.945 -23.25 9.508 1 98.75 106 ASP B N 1
ATOM 1749 C CA . ASP B 1 106 ? 2.846 -24 8.914 1 98.75 106 ASP B CA 1
ATOM 1750 C C . ASP B 1 106 ? 2.256 -23.266 7.715 1 98.75 106 ASP B C 1
ATOM 1752 O O . ASP B 1 106 ? 1.556 -22.266 7.887 1 98.75 106 ASP B O 1
ATOM 1756 N N . ILE B 1 107 ? 2.469 -23.734 6.617 1 98.81 107 ILE B N 1
ATOM 1757 C CA . ILE B 1 107 ? 2.076 -23.031 5.395 1 98.81 107 ILE B CA 1
ATOM 1758 C C . ILE B 1 107 ? 1.174 -23.938 4.559 1 98.81 107 ILE B C 1
ATOM 1760 O O . ILE B 1 107 ? 1.558 -25.062 4.207 1 98.81 107 ILE B O 1
ATOM 1764 N N . THR B 1 108 ? 0.014 -23.469 4.199 1 98.56 108 THR B N 1
ATOM 1765 C CA . THR B 1 108 ? -0.987 -24.219 3.441 1 98.56 108 THR B CA 1
ATOM 1766 C C . THR B 1 108 ? -1.659 -23.328 2.406 1 98.56 108 THR B C 1
ATOM 1768 O O . THR B 1 108 ? -1.407 -22.109 2.365 1 98.56 108 THR B O 1
ATOM 1771 N N . PHE B 1 109 ? -2.434 -23.953 1.613 1 98.38 109 PHE B N 1
ATOM 1772 C CA . PHE B 1 109 ? -3.213 -23.203 0.64 1 98.38 109 PHE B CA 1
ATOM 1773 C C . PHE B 1 109 ? -4.609 -23.797 0.488 1 98.38 109 PHE B C 1
ATOM 1775 O O . PHE B 1 109 ? -4.855 -24.938 0.898 1 98.38 109 PHE B O 1
ATOM 1782 N N . SER B 1 110 ? -5.391 -22.906 -0.021 1 96.44 110 SER B N 1
ATOM 1783 C CA . SER B 1 110 ? -6.742 -23.312 -0.394 1 96.44 110 SER B CA 1
ATOM 1784 C C . SER B 1 110 ? -7.102 -22.812 -1.79 1 96.44 110 SER B C 1
ATOM 1786 O O . SER B 1 110 ? -6.812 -21.672 -2.139 1 96.44 110 SER B O 1
ATOM 1788 N N . ASP B 1 111 ? -7.715 -23.719 -2.49 1 92.06 111 ASP B N 1
ATOM 1789 C CA . ASP B 1 111 ? -8.172 -23.344 -3.828 1 92.06 111 ASP B CA 1
ATOM 1790 C C . ASP B 1 111 ? -9.664 -23.031 -3.83 1 92.06 111 ASP B C 1
ATOM 1792 O O . ASP B 1 111 ? -10.266 -22.828 -4.891 1 92.06 111 ASP B O 1
ATOM 1796 N N . GLU B 1 112 ? -10.117 -23.172 -2.709 1 77.62 112 GLU B N 1
ATOM 1797 C CA . GLU B 1 112 ? -11.547 -22.891 -2.623 1 77.62 112 GLU B CA 1
ATOM 1798 C C . GLU B 1 112 ? -11.82 -21.406 -2.762 1 77.62 112 GLU B C 1
ATOM 1800 O O . GLU B 1 112 ? -11.031 -20.578 -2.309 1 77.62 112 GLU B O 1
ATOM 1805 N N . GLY B 1 113 ? -12.461 -20.984 -3.898 1 63.16 113 GLY B N 1
ATOM 1806 C CA . GLY B 1 113 ? -12.898 -19.672 -4.332 1 63.16 113 GLY B CA 1
ATOM 1807 C C . GLY B 1 113 ? -12.742 -18.609 -3.26 1 63.16 113 GLY B C 1
ATOM 1808 O O . GLY B 1 113 ? -12.203 -1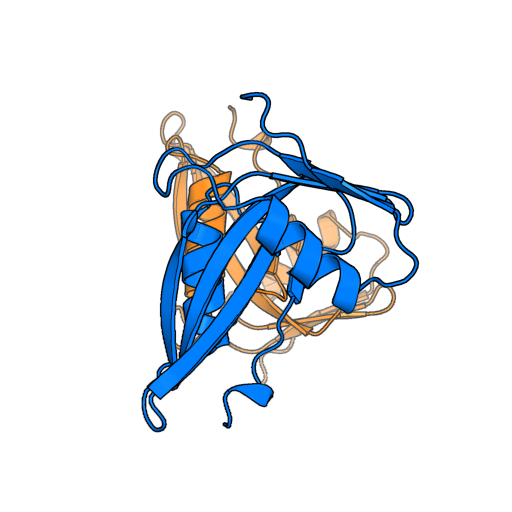8.875 -2.184 1 63.16 113 GLY B O 1
ATOM 1809 N N . TYR B 1 114 ? -13.305 -17.484 -3.252 1 51.59 114 TYR B N 1
ATOM 1810 C CA . TYR B 1 114 ? -13.219 -16.297 -2.422 1 51.59 114 TYR B CA 1
ATOM 1811 C C . TYR B 1 114 ? -13.734 -16.562 -1.014 1 51.59 114 TYR B C 1
ATOM 1813 O O . TYR B 1 114 ? -14.617 -17.406 -0.82 1 51.59 114 TYR B O 1
#

Radius of gyration: 18.77 Å; Cα contacts (8 Å, |Δi|>4): 521; chains: 2; bounding box: 41×46×42 Å

InterPro domains:
  IPR007702 Janus [PF05005] (4-106)
  IPR007702 Janus [PTHR12258] (3-114)
  IPR038596 Janus superfamily [G3DSA:3.50.20.20] (2-114)

Nearest PDB structures (foldseek):
  2hw4-assembly1_A  TM=9.268E-01  e=1.037E-13  Homo sapiens
  2nmm-assembly4_A  TM=9.276E-01  e=3.407E-13  Homo sapiens
  2nmm-assembly4_B  TM=9.264E-01  e=1.734E-12  Homo sapiens
  2nmm-assembly4_C  TM=9.192E-01  e=1.437E-12  Homo sapiens
  2ozx-assembly1_A  TM=9.268E-01  e=4.434E-12  Homo sapiens

pLDDT: mean 96.46, std 6.43, range [51.38, 98.94]

Solvent-accessible surface area (backbone atoms only — not comparable to full-atom values): 12350 Å² total; per-residue (Å²): 131,62,67,84,73,55,69,51,69,52,59,57,92,54,53,72,27,38,26,37,37,28,42,40,28,29,65,82,80,64,49,69,48,71,29,42,42,28,38,71,74,27,77,42,65,65,44,49,52,53,27,46,51,64,62,73,36,84,65,42,49,77,42,75,60,7,15,23,33,35,40,29,54,92,64,28,36,42,33,31,42,50,27,89,88,57,31,56,33,63,48,68,60,51,45,54,56,48,40,70,76,39,71,86,41,52,69,51,65,44,86,62,66,1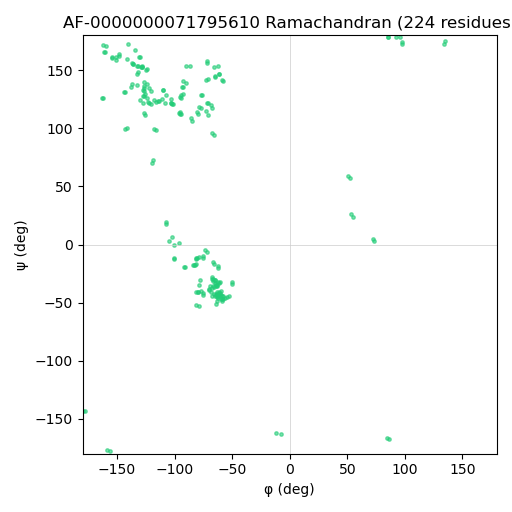26,128,63,67,85,73,56,68,50,68,51,59,56,92,57,51,71,27,37,25,37,37,29,42,40,27,31,64,86,80,63,48,68,50,69,30,41,42,28,40,68,73,28,77,43,65,66,43,50,51,53,29,47,51,63,62,72,36,84,64,42,47,77,41,74,60,8,15,24,34,34,40,27,54,93,61,31,34,40,33,32,43,51,27,90,87,58,31,56,33,62,50,67,60,50,45,55,57,46,40,72,76,39,72,87,40,52,69,47,66,45,83,63,65,124

Sequence (228 aa):
MPLADVKDVDIDPSGTFKYILIECTDKSSKEKKHIVRGYYKCNFHSDIFDVTESAVGPSYKLNCVGGGRIKHEDKKILVYGYSQGYGKADHSKTVDILKKQYPDYDITFSDEGYMPLADVKDVDIDPSGTFKYILIECTDKSSKEKKHIVRGYYKCNFHSDIFDVTESAVGPSYKLNCVGGGRIKHEDKKILVYGYSQGYGKADHSKTVDILKKQYPDYDITFSDEGY